Protein AF-A0A2A3AZK7-F1 (afdb_monomer)

Sequence (212 aa):
MLDPGGIVTAMCRVARAAARSIGMACRPSANAVDFRIRANLVHTLPPRNVIWRIRLSQYVLRLARAWRQSAASEEILIFDEAFVQAVSMLACFSGTADETCLAHALDFIPESDVVVRIDACEQLLIERLDRRQKSHTFAERLFETGLDKRLQSATVVARVCGLLTARGRSIIDVDANNQRALTLAIDEIEEEILARYKRSLHSAAYPPIPLD

Structure (mmCIF, N/CA/C/O backbone):
data_AF-A0A2A3AZK7-F1
#
_entry.id   AF-A0A2A3AZK7-F1
#
loop_
_atom_site.group_PDB
_atom_site.id
_atom_site.type_symbol
_atom_site.label_atom_id
_atom_site.label_alt_id
_atom_site.label_comp_id
_atom_site.label_asym_id
_atom_site.label_entity_id
_atom_site.label_seq_id
_atom_site.pdbx_PDB_ins_code
_atom_site.Cartn_x
_atom_site.Cartn_y
_atom_site.Cartn_z
_atom_site.occupancy
_atom_site.B_iso_or_equiv
_atom_site.auth_seq_id
_atom_site.auth_comp_id
_atom_site.auth_asym_id
_atom_site.auth_atom_id
_atom_site.pdbx_PDB_model_num
ATOM 1 N N . MET A 1 1 ? 38.580 16.837 -10.115 1.00 41.00 1 MET A N 1
ATOM 2 C CA . MET A 1 1 ? 37.149 17.008 -10.444 1.00 41.00 1 MET A CA 1
ATOM 3 C C . MET A 1 1 ? 36.549 15.611 -10.572 1.00 41.00 1 MET A C 1
ATOM 5 O O . MET A 1 1 ? 36.710 14.981 -11.604 1.00 41.00 1 MET A O 1
ATOM 9 N N . LEU A 1 2 ? 36.038 15.052 -9.472 1.00 47.62 2 LEU A N 1
ATOM 10 C CA . LEU A 1 2 ? 35.597 13.654 -9.367 1.00 47.62 2 LEU A CA 1
ATOM 11 C C . LEU A 1 2 ? 34.072 13.655 -9.209 1.00 47.62 2 LEU A C 1
ATOM 13 O O . LEU A 1 2 ? 33.583 14.245 -8.256 1.00 47.62 2 LEU A O 1
ATOM 17 N N . ASP A 1 3 ? 33.363 12.999 -10.128 1.00 54.47 3 ASP A N 1
ATOM 18 C CA . ASP A 1 3 ? 31.892 12.883 -10.232 1.00 54.47 3 ASP A CA 1
ATOM 19 C C . ASP A 1 3 ? 31.145 13.977 -11.039 1.00 54.47 3 ASP A C 1
ATOM 21 O O . ASP A 1 3 ? 30.227 14.615 -10.526 1.00 54.47 3 ASP A O 1
ATOM 25 N N . PRO A 1 4 ? 31.456 14.163 -12.341 1.00 51.62 4 PRO A N 1
ATOM 26 C CA . PRO A 1 4 ? 30.688 15.052 -13.223 1.00 51.62 4 PRO A CA 1
ATOM 27 C C . PRO A 1 4 ? 29.245 14.570 -13.494 1.00 51.62 4 PRO A C 1
ATOM 29 O O . PRO A 1 4 ? 28.471 15.292 -14.115 1.00 51.62 4 PRO A O 1
ATOM 32 N N . GLY A 1 5 ? 28.871 13.364 -13.037 1.00 55.41 5 GLY A N 1
ATOM 33 C CA . GLY A 1 5 ? 27.548 12.761 -13.241 1.00 55.41 5 GLY A CA 1
ATOM 34 C C . GLY A 1 5 ? 26.688 12.593 -11.980 1.00 55.41 5 GLY A C 1
ATOM 35 O O . GLY A 1 5 ? 25.547 12.152 -12.106 1.00 55.41 5 GLY A O 1
ATOM 36 N N . GLY A 1 6 ? 27.200 12.903 -10.781 1.00 57.66 6 GLY A N 1
ATOM 37 C CA . GLY A 1 6 ? 26.491 12.730 -9.501 1.00 57.66 6 GLY A CA 1
ATOM 38 C C . GLY A 1 6 ? 26.272 11.272 -9.063 1.00 57.66 6 GLY A C 1
ATOM 39 O O . GLY A 1 6 ? 25.493 11.008 -8.142 1.00 57.66 6 GLY A O 1
ATOM 40 N N . ILE A 1 7 ? 26.930 10.308 -9.712 1.00 54.28 7 ILE A N 1
ATOM 41 C CA . ILE A 1 7 ? 26.713 8.866 -9.530 1.00 54.28 7 ILE A CA 1
ATOM 42 C C . ILE A 1 7 ? 27.248 8.405 -8.174 1.00 54.28 7 ILE A C 1
ATOM 44 O O . ILE A 1 7 ? 26.565 7.668 -7.461 1.00 54.28 7 ILE A O 1
ATOM 48 N N . VAL A 1 8 ? 28.441 8.863 -7.786 1.00 55.34 8 VAL A N 1
ATOM 49 C CA . VAL A 1 8 ? 29.053 8.526 -6.488 1.00 55.34 8 VAL A CA 1
ATOM 50 C C . VAL A 1 8 ? 28.199 9.102 -5.366 1.00 55.34 8 VAL A C 1
ATOM 52 O O . VAL A 1 8 ? 27.921 8.439 -4.368 1.00 55.34 8 VAL A O 1
ATOM 55 N N . THR A 1 9 ? 27.696 10.315 -5.566 1.00 57.28 9 THR A N 1
ATOM 56 C CA . THR A 1 9 ? 26.844 11.008 -4.599 1.00 57.28 9 THR A CA 1
ATOM 57 C C . THR A 1 9 ? 25.485 10.309 -4.430 1.00 57.28 9 THR A C 1
ATOM 59 O O . THR A 1 9 ? 25.018 10.116 -3.304 1.00 57.28 9 THR A O 1
ATOM 62 N N . ALA A 1 10 ? 24.869 9.856 -5.526 1.00 54.22 10 ALA A N 1
ATOM 63 C CA . ALA A 1 10 ? 23.620 9.097 -5.505 1.00 54.22 10 ALA A CA 1
ATOM 64 C C . ALA A 1 10 ? 23.794 7.686 -4.913 1.00 54.22 10 ALA A C 1
ATOM 66 O O . ALA A 1 10 ? 22.988 7.273 -4.074 1.00 54.22 10 ALA A O 1
ATOM 67 N N . MET A 1 11 ? 24.877 6.975 -5.254 1.00 53.88 11 MET A N 1
ATOM 68 C CA . MET A 1 11 ? 25.217 5.692 -4.626 1.00 53.88 11 MET A CA 1
ATOM 69 C C . MET A 1 11 ? 25.479 5.852 -3.128 1.00 53.88 11 MET A C 1
ATOM 71 O O . MET A 1 11 ? 24.984 5.049 -2.345 1.00 53.88 11 MET A O 1
ATOM 75 N N . CYS A 1 12 ? 26.156 6.919 -2.698 1.00 54.19 12 CYS A N 1
ATOM 76 C CA . CYS A 1 12 ? 26.345 7.235 -1.283 1.00 54.19 12 CYS A CA 1
ATOM 77 C C . CYS A 1 12 ? 25.024 7.554 -0.567 1.00 54.19 12 CYS A C 1
ATOM 79 O O . CYS A 1 12 ? 24.863 7.173 0.589 1.00 54.19 12 CYS A O 1
ATOM 81 N N . ARG A 1 13 ? 24.048 8.203 -1.220 1.00 57.59 13 ARG A N 1
ATOM 82 C CA . ARG A 1 13 ? 22.700 8.407 -0.649 1.00 57.59 13 ARG A CA 1
ATOM 83 C C . ARG A 1 13 ? 21.957 7.083 -0.469 1.00 57.59 13 ARG A C 1
ATOM 85 O O 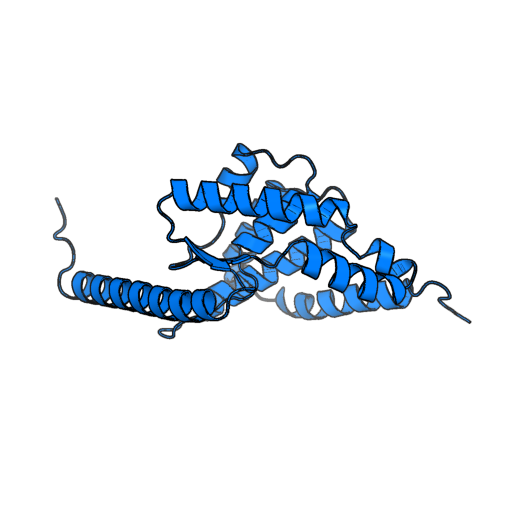. ARG A 1 13 ? 21.380 6.862 0.594 1.00 57.59 13 ARG A O 1
ATOM 92 N N . VAL A 1 14 ? 22.020 6.186 -1.455 1.00 55.34 14 VAL A N 1
ATOM 93 C CA . VAL A 1 14 ? 21.443 4.833 -1.357 1.00 55.34 14 VAL A CA 1
ATOM 94 C C . VAL A 1 14 ? 22.163 4.013 -0.285 1.00 55.34 14 VAL A C 1
ATOM 96 O O . VAL A 1 14 ? 21.507 3.422 0.566 1.00 55.34 14 VAL A O 1
ATOM 99 N N . ALA A 1 15 ? 23.495 4.042 -0.250 1.00 51.78 15 ALA A N 1
ATOM 100 C CA . ALA A 1 15 ? 24.308 3.350 0.744 1.00 51.78 15 ALA A CA 1
ATOM 101 C C . ALA A 1 15 ? 24.082 3.894 2.161 1.00 51.78 15 ALA A C 1
ATOM 103 O O . ALA A 1 15 ? 24.043 3.117 3.103 1.00 51.78 15 ALA A O 1
ATOM 104 N N . ARG A 1 16 ? 23.866 5.202 2.338 1.00 54.03 16 ARG A N 1
ATOM 105 C CA . ARG A 1 16 ? 23.584 5.821 3.645 1.00 54.03 16 ARG A CA 1
ATOM 106 C C . ARG A 1 16 ? 22.136 5.577 4.098 1.00 54.03 16 ARG A C 1
ATOM 108 O O . ARG A 1 16 ? 21.901 5.364 5.287 1.00 54.03 16 ARG A O 1
ATOM 115 N N . ALA A 1 17 ? 21.182 5.521 3.164 1.00 48.81 17 ALA A N 1
ATOM 116 C CA . ALA A 1 17 ? 19.819 5.048 3.426 1.00 48.81 17 ALA A CA 1
ATOM 117 C C . ALA A 1 17 ? 19.796 3.552 3.796 1.00 48.81 17 ALA A C 1
ATOM 119 O O . ALA A 1 17 ? 19.065 3.166 4.705 1.00 48.81 17 ALA A O 1
ATOM 120 N N . ALA A 1 18 ? 20.652 2.747 3.158 1.00 52.16 18 ALA A N 1
ATOM 121 C CA . ALA A 1 18 ? 20.862 1.334 3.457 1.00 52.16 18 ALA A CA 1
ATOM 122 C C . ALA A 1 18 ? 21.635 1.111 4.769 1.00 52.16 18 ALA A C 1
ATOM 124 O O . ALA A 1 18 ? 21.324 0.188 5.510 1.00 52.16 18 ALA A O 1
ATOM 125 N N . ALA A 1 19 ? 22.603 1.966 5.107 1.00 49.09 19 ALA A N 1
ATOM 126 C CA . ALA A 1 19 ? 23.426 1.847 6.311 1.00 49.09 19 ALA A CA 1
ATOM 127 C C . ALA A 1 19 ? 22.614 2.063 7.595 1.00 49.09 19 ALA A C 1
ATOM 129 O O . ALA A 1 19 ? 22.847 1.370 8.584 1.00 49.09 19 ALA A O 1
ATOM 130 N N . ARG A 1 20 ? 21.580 2.921 7.565 1.00 44.56 20 ARG A N 1
ATOM 131 C CA . ARG A 1 20 ? 20.587 2.995 8.655 1.00 44.56 20 ARG A CA 1
ATOM 132 C C . ARG A 1 20 ? 19.812 1.682 8.840 1.00 44.56 20 ARG A C 1
ATOM 134 O O . ARG A 1 20 ? 19.291 1.444 9.922 1.00 44.56 20 ARG A O 1
ATOM 141 N N . SER A 1 21 ? 19.781 0.813 7.828 1.00 43.47 21 SER A N 1
ATOM 142 C CA . SER A 1 21 ? 19.195 -0.531 7.891 1.00 43.47 21 SER A CA 1
ATOM 143 C C . SER A 1 21 ? 20.192 -1.627 8.303 1.00 43.47 21 SER A C 1
ATOM 145 O O . SER A 1 21 ? 19.756 -2.718 8.655 1.00 43.47 21 SER A O 1
ATOM 147 N N . ILE A 1 22 ? 21.508 -1.369 8.320 1.00 50.34 22 ILE A N 1
ATOM 148 C CA . ILE A 1 22 ? 22.532 -2.381 8.667 1.00 50.34 22 ILE A CA 1
ATOM 149 C C . ILE A 1 22 ? 22.672 -2.556 10.187 1.00 50.34 22 ILE A C 1
ATOM 151 O O . ILE A 1 22 ? 22.834 -3.680 10.653 1.00 50.34 22 ILE A O 1
ATOM 155 N N . GLY A 1 23 ? 22.448 -1.503 10.985 1.00 48.53 23 GLY A N 1
ATOM 156 C CA . GLY A 1 23 ? 22.317 -1.636 12.447 1.00 48.53 23 GLY A CA 1
ATOM 157 C C . GLY A 1 23 ? 21.118 -2.492 12.899 1.00 48.53 23 GLY A C 1
ATOM 158 O O . GLY A 1 23 ? 20.953 -2.755 14.086 1.00 48.53 23 GLY A O 1
ATOM 159 N N . MET A 1 24 ? 20.263 -2.930 11.965 1.00 47.41 24 MET A N 1
ATOM 160 C CA . MET A 1 24 ? 19.005 -3.636 12.228 1.00 47.41 24 MET A CA 1
ATOM 161 C C . MET A 1 24 ? 19.096 -5.165 12.068 1.00 47.41 24 MET A C 1
ATOM 163 O O . MET A 1 24 ? 18.121 -5.860 12.355 1.00 47.41 24 MET A O 1
ATOM 167 N N . ALA A 1 25 ? 20.250 -5.705 11.659 1.00 46.50 25 ALA A N 1
ATOM 168 C CA . ALA A 1 25 ? 20.478 -7.149 11.520 1.00 46.50 25 ALA A CA 1
ATOM 169 C C . ALA A 1 25 ? 20.753 -7.874 12.857 1.00 46.50 25 ALA A C 1
ATOM 171 O O . ALA A 1 25 ? 20.788 -9.101 12.896 1.00 46.50 25 ALA A O 1
ATOM 172 N N . CYS A 1 26 ? 20.899 -7.146 13.970 1.00 45.19 26 CYS A N 1
ATOM 173 C CA . CYS A 1 26 ? 21.336 -7.713 15.251 1.00 45.19 26 CYS A CA 1
ATOM 174 C C . CYS A 1 26 ? 20.260 -8.492 16.041 1.00 45.19 26 CYS A C 1
ATOM 176 O O . CYS A 1 26 ? 20.545 -8.933 17.151 1.00 45.19 26 CYS A O 1
ATOM 178 N N . ARG A 1 27 ? 19.035 -8.680 15.513 1.00 52.53 27 ARG A N 1
ATOM 179 C CA . ARG A 1 27 ? 17.997 -9.561 16.107 1.00 52.53 27 ARG A CA 1
ATOM 180 C C . ARG A 1 27 ? 17.158 -10.279 15.030 1.00 52.53 27 ARG A C 1
ATOM 182 O O . ARG A 1 27 ? 16.050 -9.834 14.727 1.00 52.53 27 ARG A O 1
ATOM 189 N N . PRO A 1 28 ? 17.658 -11.381 14.442 1.00 51.28 28 PRO A N 1
ATOM 190 C CA . PRO A 1 28 ? 16.996 -12.078 13.333 1.00 51.28 28 PRO A CA 1
ATOM 191 C C . PRO A 1 28 ? 15.612 -12.646 13.685 1.00 51.28 28 PRO A C 1
ATOM 193 O O . PRO A 1 28 ? 14.695 -12.564 12.873 1.00 51.28 28 PRO A O 1
ATOM 196 N N . SER A 1 29 ? 15.434 -13.171 14.903 1.00 57.41 29 SER A N 1
ATOM 197 C CA . SER A 1 29 ? 14.177 -13.798 15.341 1.00 57.41 29 SER A CA 1
ATOM 198 C C . SER A 1 29 ? 13.051 -12.791 15.590 1.00 57.41 29 SER A C 1
ATOM 200 O O . SER A 1 29 ? 11.914 -13.044 15.206 1.00 57.41 29 SER A O 1
ATOM 202 N N . ALA A 1 30 ? 13.361 -11.616 16.148 1.00 61.22 30 ALA A N 1
ATOM 203 C CA . ALA A 1 30 ? 12.373 -10.561 16.398 1.00 61.22 30 ALA A CA 1
ATOM 204 C C . ALA A 1 30 ? 11.827 -9.926 15.102 1.00 61.22 30 ALA A C 1
ATOM 206 O O . ALA A 1 30 ? 10.714 -9.409 15.085 1.00 61.22 30 ALA A O 1
ATOM 207 N N . ASN A 1 31 ? 12.595 -9.983 14.008 1.00 70.06 31 ASN A N 1
ATOM 208 C CA . ASN A 1 31 ? 12.258 -9.330 12.740 1.00 70.06 31 ASN A CA 1
ATOM 209 C C . ASN A 1 31 ? 11.810 -10.314 11.643 1.00 70.06 31 ASN A C 1
ATOM 211 O O . ASN A 1 31 ? 11.582 -9.898 10.506 1.00 70.06 31 ASN A O 1
ATOM 215 N N . ALA A 1 32 ? 11.681 -11.610 11.953 1.00 78.94 32 ALA A N 1
ATOM 216 C CA . ALA A 1 32 ? 11.405 -12.660 10.970 1.00 78.94 32 ALA A CA 1
ATOM 217 C C . ALA A 1 32 ? 10.133 -12.397 10.143 1.00 78.94 32 ALA A C 1
ATOM 219 O O . ALA A 1 32 ? 10.114 -12.649 8.938 1.00 78.94 32 ALA A O 1
ATOM 220 N N . VAL A 1 33 ? 9.096 -11.820 10.762 1.00 82.31 33 VAL A N 1
ATOM 221 C CA . VAL A 1 33 ? 7.843 -11.467 10.079 1.00 82.31 33 VAL A CA 1
ATOM 222 C C . VAL A 1 33 ? 8.058 -10.371 9.026 1.00 82.31 33 VAL A C 1
ATOM 224 O O . VAL A 1 33 ? 7.559 -10.514 7.914 1.00 82.31 33 VAL A O 1
ATOM 227 N N . ASP A 1 34 ? 8.862 -9.335 9.303 1.00 86.19 34 ASP A N 1
ATOM 228 C CA . ASP A 1 34 ? 9.141 -8.269 8.315 1.00 86.19 34 ASP A CA 1
ATOM 229 C C . ASP A 1 34 ? 9.920 -8.823 7.134 1.00 86.19 34 ASP A C 1
ATOM 231 O O . ASP A 1 34 ? 9.646 -8.506 5.977 1.00 86.19 34 ASP A O 1
ATOM 235 N N . PHE A 1 35 ? 10.909 -9.668 7.431 1.00 85.12 35 PHE A N 1
ATOM 236 C CA . PHE A 1 35 ? 11.717 -10.307 6.407 1.00 85.12 35 PHE A CA 1
ATOM 237 C C . PHE A 1 35 ? 10.880 -11.228 5.522 1.00 85.12 35 PHE A C 1
ATOM 239 O O . PHE A 1 35 ? 11.130 -11.258 4.315 1.00 85.12 35 PHE A O 1
ATOM 246 N N . ARG A 1 36 ? 9.885 -11.920 6.093 1.00 87.44 36 ARG A N 1
ATOM 247 C CA . ARG A 1 36 ? 8.930 -12.759 5.362 1.00 87.44 36 ARG A CA 1
ATOM 248 C C . ARG A 1 36 ? 8.003 -11.929 4.479 1.00 87.44 36 ARG A C 1
ATOM 250 O O . ARG A 1 36 ? 7.926 -12.223 3.295 1.00 87.44 36 ARG A O 1
ATOM 257 N N . ILE A 1 37 ? 7.382 -10.869 5.005 1.00 87.25 37 ILE A N 1
ATOM 258 C CA . ILE A 1 37 ? 6.540 -9.956 4.207 1.00 87.25 37 ILE A CA 1
ATOM 259 C C . ILE A 1 37 ? 7.349 -9.402 3.032 1.00 87.25 37 ILE A C 1
ATOM 261 O O . ILE A 1 37 ? 6.943 -9.507 1.878 1.00 87.25 37 ILE A O 1
ATOM 265 N N . ARG A 1 38 ? 8.557 -8.896 3.306 1.00 90.75 38 ARG A N 1
ATOM 266 C CA . ARG A 1 38 ? 9.479 -8.424 2.269 1.00 90.75 38 ARG A CA 1
ATOM 267 C C . ARG A 1 38 ? 9.794 -9.508 1.240 1.00 90.75 38 ARG A C 1
ATOM 269 O O . ARG A 1 38 ? 9.731 -9.232 0.047 1.00 90.75 38 ARG A O 1
ATOM 276 N N . ALA A 1 39 ? 10.191 -10.699 1.686 1.00 88.56 39 ALA A N 1
ATOM 277 C CA . ALA A 1 39 ? 10.565 -11.789 0.791 1.00 88.56 39 ALA A CA 1
ATOM 278 C C . ALA A 1 39 ? 9.389 -12.196 -0.104 1.00 88.56 39 ALA A C 1
ATOM 280 O O . ALA A 1 39 ? 9.557 -12.242 -1.318 1.00 88.56 39 ALA A O 1
ATOM 281 N N . ASN A 1 40 ? 8.205 -12.393 0.474 1.00 92.62 40 ASN A N 1
ATOM 282 C CA . ASN A 1 40 ? 7.007 -12.797 -0.252 1.00 92.62 40 ASN A CA 1
ATOM 283 C C . ASN A 1 40 ? 6.581 -11.737 -1.277 1.00 92.62 40 ASN A C 1
ATOM 285 O O . ASN A 1 40 ? 6.326 -12.074 -2.433 1.00 92.62 40 ASN A O 1
ATOM 289 N N . LEU A 1 41 ? 6.583 -10.454 -0.900 1.00 89.81 41 LEU A N 1
ATOM 290 C CA . LEU A 1 41 ? 6.221 -9.361 -1.807 1.00 89.81 41 LEU A CA 1
ATOM 291 C C . LEU A 1 41 ? 7.221 -9.193 -2.956 1.00 89.81 41 LEU A C 1
ATOM 293 O O . LEU A 1 41 ? 6.821 -9.095 -4.112 1.00 89.81 41 LEU A O 1
ATOM 297 N N . VAL A 1 42 ? 8.525 -9.195 -2.665 1.00 88.38 42 VAL A N 1
ATOM 298 C CA . VAL A 1 42 ? 9.568 -9.022 -3.693 1.00 88.38 42 VAL A CA 1
ATOM 299 C C . VAL A 1 42 ? 9.702 -10.265 -4.575 1.00 88.38 42 VAL A C 1
ATOM 301 O O . VAL A 1 42 ? 10.117 -10.146 -5.723 1.00 88.38 42 VAL A O 1
ATOM 304 N N . HIS A 1 43 ? 9.353 -11.449 -4.074 1.00 89.56 43 HIS A N 1
ATOM 305 C CA . HIS A 1 43 ? 9.293 -12.661 -4.885 1.00 89.56 43 HIS A CA 1
ATOM 306 C C . HIS A 1 43 ? 8.063 -12.674 -5.800 1.00 89.56 43 HIS A C 1
ATOM 308 O O . HIS A 1 43 ? 8.180 -13.045 -6.963 1.00 89.56 43 HIS A O 1
ATOM 314 N N . THR A 1 44 ? 6.901 -12.252 -5.292 1.00 90.88 44 THR A N 1
ATOM 315 C CA . THR A 1 44 ? 5.637 -12.234 -6.052 1.00 90.88 44 THR A CA 1
ATOM 316 C C . THR A 1 44 ? 5.622 -11.134 -7.111 1.00 90.88 44 THR A C 1
ATOM 318 O O . THR A 1 44 ? 5.135 -11.341 -8.215 1.00 90.88 44 THR A O 1
ATOM 321 N N . LEU A 1 45 ? 6.200 -9.971 -6.804 1.00 89.06 45 LEU A N 1
ATOM 322 C CA . LEU A 1 45 ? 6.269 -8.821 -7.707 1.00 89.06 45 LEU A CA 1
ATOM 323 C C . LEU A 1 45 ? 7.733 -8.396 -7.907 1.00 89.06 45 LEU A C 1
ATOM 325 O O . LEU A 1 45 ? 8.143 -7.334 -7.428 1.00 8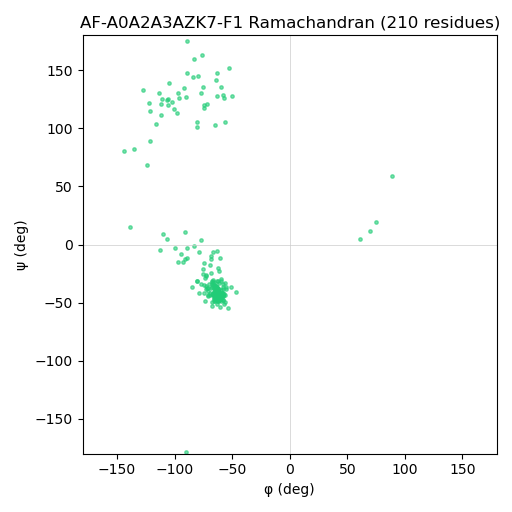9.06 45 LEU A O 1
ATOM 329 N N . PRO A 1 46 ? 8.557 -9.217 -8.585 1.00 87.25 46 PRO A N 1
ATOM 330 C CA . PRO A 1 46 ? 10.000 -9.027 -8.626 1.00 87.25 46 PRO A CA 1
ATOM 331 C C . PRO A 1 46 ? 10.384 -7.859 -9.530 1.00 87.25 46 PRO A C 1
ATOM 333 O O . PRO A 1 46 ? 10.204 -7.950 -10.744 1.00 87.25 46 PRO A O 1
ATOM 336 N N . PRO A 1 47 ? 11.006 -6.785 -9.004 1.00 84.88 47 PRO A N 1
ATOM 337 C CA . PRO A 1 47 ? 11.462 -5.693 -9.849 1.00 84.88 47 PRO A CA 1
ATOM 338 C C . PRO A 1 47 ? 12.468 -6.192 -10.889 1.00 84.88 47 PRO A C 1
ATOM 340 O O . PRO A 1 47 ? 13.399 -6.940 -10.554 1.00 84.88 47 PRO A O 1
ATOM 343 N N . ARG A 1 48 ? 12.304 -5.745 -12.142 1.00 82.56 48 ARG A N 1
ATOM 344 C CA . ARG A 1 48 ? 13.180 -6.131 -13.265 1.00 82.56 48 ARG A CA 1
ATOM 345 C C . ARG A 1 48 ? 14.617 -5.650 -13.083 1.00 82.56 48 ARG A C 1
ATOM 347 O O . ARG A 1 48 ? 15.560 -6.321 -13.478 1.00 82.56 48 ARG A O 1
ATOM 354 N N . ASN A 1 49 ? 14.785 -4.471 -12.491 1.00 81.00 49 ASN A N 1
ATOM 355 C CA . ASN A 1 49 ? 16.088 -3.851 -12.287 1.00 81.00 49 ASN A CA 1
ATOM 356 C C . ASN A 1 49 ? 16.599 -4.127 -10.863 1.00 81.00 49 ASN A C 1
ATOM 358 O O . ASN A 1 49 ? 15.892 -3.874 -9.888 1.00 81.00 49 ASN A O 1
ATOM 362 N N . VAL A 1 50 ? 17.845 -4.597 -10.748 1.00 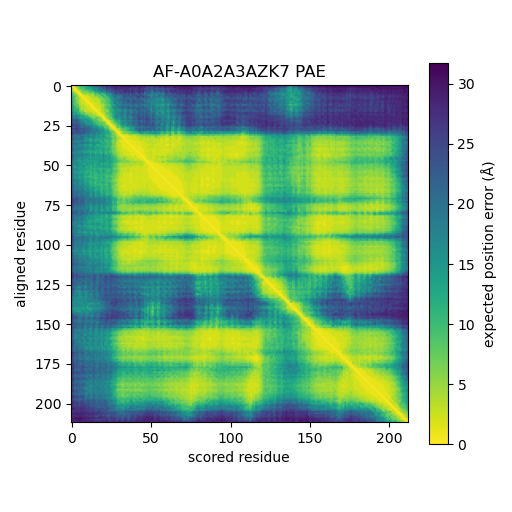78.81 50 VAL A N 1
ATOM 363 C CA . VAL A 1 50 ? 18.483 -4.976 -9.474 1.00 78.81 50 VAL A CA 1
ATOM 364 C C . VAL A 1 50 ? 18.560 -3.809 -8.481 1.00 78.81 50 VAL A C 1
ATOM 366 O O . VAL A 1 50 ? 18.295 -3.999 -7.296 1.00 78.81 50 VAL A O 1
ATOM 369 N N . ILE A 1 51 ? 18.842 -2.589 -8.946 1.00 77.00 51 ILE A N 1
ATOM 370 C CA . ILE A 1 51 ? 18.886 -1.384 -8.099 1.00 77.00 51 ILE A CA 1
ATOM 371 C C . ILE A 1 51 ? 17.505 -1.130 -7.486 1.00 77.00 51 ILE A C 1
ATOM 373 O O . ILE A 1 51 ? 17.376 -0.923 -6.277 1.00 77.00 51 ILE A O 1
ATOM 377 N N . TRP A 1 52 ? 16.455 -1.206 -8.307 1.00 78.12 52 TRP A N 1
ATOM 378 C CA . TRP A 1 52 ? 15.073 -1.047 -7.852 1.00 78.12 52 TRP A CA 1
ATOM 379 C C . TRP A 1 52 ? 14.619 -2.193 -6.951 1.00 78.12 52 TRP A C 1
ATOM 381 O O . TRP A 1 52 ? 13.902 -1.950 -5.984 1.00 78.12 52 TRP A O 1
ATOM 391 N N . ARG A 1 53 ? 15.100 -3.416 -7.193 1.00 83.38 53 ARG A N 1
ATOM 392 C CA . ARG A 1 53 ? 14.876 -4.559 -6.304 1.00 83.38 53 ARG A CA 1
ATOM 393 C C . ARG A 1 53 ? 15.431 -4.291 -4.912 1.00 83.38 53 ARG A C 1
ATOM 395 O O . ARG A 1 53 ? 14.700 -4.468 -3.943 1.00 83.38 53 ARG A O 1
ATOM 402 N N . ILE A 1 54 ? 16.673 -3.823 -4.799 1.00 79.75 54 ILE A N 1
ATOM 403 C CA . ILE A 1 54 ? 17.288 -3.492 -3.503 1.00 79.75 54 ILE A CA 1
ATOM 404 C C . ILE A 1 54 ? 16.511 -2.363 -2.818 1.00 79.75 54 ILE A C 1
ATOM 406 O O . ILE A 1 54 ? 16.130 -2.492 -1.653 1.00 79.75 54 ILE A O 1
ATOM 410 N N . ARG A 1 55 ? 16.223 -1.279 -3.547 1.00 80.38 55 ARG A N 1
ATOM 411 C CA . ARG A 1 55 ? 15.539 -0.098 -3.004 1.00 80.38 55 ARG A CA 1
ATOM 412 C C . ARG A 1 55 ? 14.132 -0.419 -2.497 1.00 80.38 55 ARG A C 1
ATOM 414 O O . ARG A 1 55 ? 13.799 -0.053 -1.372 1.00 80.38 55 ARG A O 1
ATOM 421 N N . LEU A 1 56 ? 13.324 -1.123 -3.291 1.00 84.00 56 LEU A N 1
ATOM 422 C CA . LEU A 1 56 ? 11.968 -1.510 -2.895 1.00 84.00 56 LEU A CA 1
ATOM 423 C C . LEU A 1 56 ? 11.986 -2.572 -1.790 1.00 84.00 56 LEU A C 1
ATOM 425 O O . LEU A 1 56 ? 11.180 -2.492 -0.870 1.00 84.00 56 LEU A O 1
ATOM 429 N N . SER A 1 57 ? 12.964 -3.485 -1.784 1.00 84.50 57 SER A N 1
ATOM 430 C CA . SER A 1 57 ? 13.147 -4.431 -0.671 1.00 84.50 57 SER A CA 1
ATOM 431 C C . SER A 1 57 ? 13.411 -3.717 0.658 1.00 84.50 57 SER A C 1
ATOM 433 O O . SER A 1 57 ? 12.847 -4.087 1.685 1.00 84.50 57 SER A O 1
ATOM 435 N N . GLN A 1 58 ? 14.264 -2.689 0.659 1.00 84.12 58 GLN A N 1
ATOM 436 C CA . GLN A 1 58 ? 14.543 -1.891 1.858 1.00 84.12 58 GLN A CA 1
ATOM 437 C C . GLN A 1 58 ? 13.340 -1.051 2.283 1.00 84.12 58 GLN A C 1
ATOM 439 O O . GLN A 1 58 ? 13.092 -0.888 3.476 1.00 84.12 58 GLN A O 1
ATOM 444 N N . TYR A 1 59 ? 12.594 -0.511 1.321 1.00 84.56 59 TYR A N 1
ATOM 445 C CA . TYR A 1 59 ? 11.358 0.212 1.591 1.00 84.56 59 TYR A CA 1
ATOM 446 C C . TYR A 1 59 ? 10.322 -0.688 2.278 1.00 84.56 59 TYR A C 1
ATOM 448 O O . TYR A 1 59 ? 9.909 -0.374 3.390 1.00 84.56 59 TYR A O 1
ATOM 456 N N . VAL A 1 60 ? 10.010 -1.851 1.694 1.00 87.38 60 VAL A N 1
ATOM 457 C CA . VAL A 1 60 ? 9.050 -2.816 2.258 1.00 87.38 60 VAL A CA 1
ATOM 458 C C . VAL A 1 60 ? 9.474 -3.285 3.648 1.00 87.38 60 VAL A C 1
ATOM 460 O O . VAL A 1 60 ? 8.644 -3.361 4.547 1.00 87.38 60 VAL A O 1
ATOM 463 N N . LEU A 1 61 ? 10.766 -3.556 3.858 1.00 88.44 61 LEU A N 1
ATOM 464 C CA . LEU A 1 61 ? 11.270 -3.971 5.169 1.00 88.44 61 LEU A CA 1
ATOM 465 C C . LEU A 1 61 ? 11.066 -2.885 6.238 1.00 88.44 61 LEU A C 1
ATOM 467 O O . LEU A 1 61 ? 10.673 -3.193 7.362 1.00 88.44 61 LEU A O 1
ATOM 471 N N . ARG A 1 62 ? 11.337 -1.617 5.899 1.00 86.38 62 ARG A N 1
ATOM 472 C CA . ARG A 1 62 ? 11.131 -0.486 6.817 1.00 86.38 62 ARG A CA 1
ATOM 473 C C . ARG A 1 62 ? 9.652 -0.270 7.114 1.00 86.38 62 ARG A C 1
ATOM 475 O O . ARG A 1 62 ? 9.317 -0.062 8.274 1.00 86.38 62 ARG A O 1
ATOM 482 N N . LEU A 1 63 ? 8.802 -0.365 6.094 1.00 87.88 63 LEU A N 1
ATOM 483 C CA . LEU A 1 63 ? 7.358 -0.233 6.238 1.00 87.88 63 LEU A CA 1
ATOM 484 C C . LEU A 1 63 ? 6.777 -1.338 7.126 1.00 87.88 63 LEU A C 1
ATOM 486 O O . LEU A 1 63 ? 6.070 -1.032 8.077 1.00 87.88 63 LEU A O 1
ATOM 490 N N . ALA A 1 64 ? 7.140 -2.602 6.888 1.00 88.62 64 ALA A N 1
ATOM 491 C CA . ALA A 1 64 ? 6.691 -3.727 7.711 1.00 88.62 64 ALA A CA 1
ATOM 492 C C . ALA A 1 64 ? 7.074 -3.567 9.179 1.00 88.62 64 ALA A C 1
ATOM 494 O O . ALA A 1 64 ? 6.254 -3.779 10.074 1.00 88.62 64 ALA A O 1
ATOM 495 N N . ARG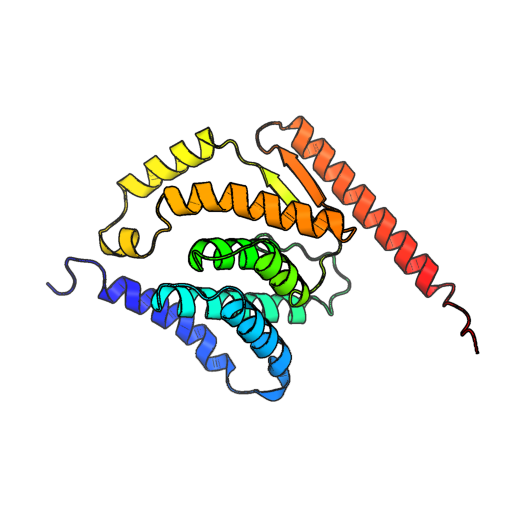 A 1 65 ? 8.297 -3.094 9.423 1.00 86.12 65 ARG A N 1
ATOM 496 C CA . ARG A 1 65 ? 8.756 -2.832 10.778 1.00 86.12 65 ARG A CA 1
ATOM 497 C C . ARG A 1 65 ? 7.981 -1.694 11.435 1.00 86.12 65 ARG A C 1
ATOM 499 O O . ARG A 1 65 ? 7.560 -1.866 12.574 1.00 86.12 65 ARG A O 1
ATOM 506 N N . ALA A 1 66 ? 7.828 -0.562 10.746 1.00 85.88 66 ALA A N 1
ATOM 507 C CA . ALA A 1 66 ? 7.080 0.585 11.257 1.00 85.88 66 ALA A CA 1
ATOM 508 C C . ALA A 1 66 ? 5.642 0.175 11.585 1.00 85.88 66 ALA A C 1
ATOM 510 O O . ALA A 1 66 ? 5.190 0.380 12.704 1.00 85.88 66 ALA A O 1
ATOM 511 N N . TRP A 1 67 ? 4.994 -0.536 10.660 1.00 88.94 67 TRP A N 1
ATOM 512 C CA . TRP A 1 67 ? 3.667 -1.098 10.863 1.00 88.94 67 TRP A CA 1
ATOM 513 C C . TRP A 1 67 ? 3.591 -1.946 12.129 1.00 88.94 67 TRP A C 1
ATOM 515 O O . TRP A 1 67 ? 2.766 -1.683 12.993 1.00 88.94 67 TRP A O 1
ATOM 525 N N . ARG A 1 68 ? 4.470 -2.945 12.284 1.00 87.56 68 ARG A N 1
ATOM 526 C CA . ARG A 1 68 ? 4.424 -3.832 13.454 1.00 87.56 68 ARG A CA 1
ATOM 527 C C . ARG A 1 68 ? 4.700 -3.095 14.762 1.00 87.56 68 ARG A C 1
ATOM 529 O O . ARG A 1 68 ? 4.099 -3.418 15.777 1.00 87.56 68 ARG A O 1
ATOM 536 N N . GLN A 1 69 ? 5.643 -2.156 14.755 1.00 85.19 69 GLN A N 1
ATOM 537 C CA . GLN A 1 69 ? 5.967 -1.373 15.947 1.00 85.19 69 GLN A CA 1
ATOM 538 C C . GLN A 1 69 ? 4.787 -0.508 16.382 1.00 85.19 69 GLN A C 1
ATOM 540 O O . GLN A 1 69 ? 4.560 -0.364 17.578 1.00 85.19 69 GLN A O 1
ATOM 545 N N . SER A 1 70 ? 4.034 0.020 15.421 1.00 84.56 70 SER A N 1
ATOM 546 C CA . SER A 1 70 ? 2.859 0.834 15.692 1.00 84.56 70 SER A CA 1
ATOM 547 C C . SER A 1 70 ? 1.622 -0.005 16.012 1.00 84.56 70 SER A C 1
ATOM 549 O O . SER A 1 70 ? 0.842 0.409 16.850 1.00 84.56 70 SER A O 1
ATOM 551 N N . ALA A 1 71 ? 1.470 -1.206 15.445 1.00 80.62 71 ALA A N 1
ATOM 552 C CA . ALA A 1 71 ? 0.280 -2.054 15.602 1.00 80.62 71 ALA A CA 1
ATOM 553 C C . ALA A 1 71 ? -0.041 -2.490 17.049 1.00 80.62 71 ALA A C 1
ATOM 555 O O . ALA A 1 71 ? -1.110 -3.037 17.287 1.00 80.62 71 ALA A O 1
ATOM 556 N N . ALA A 1 72 ? 0.872 -2.284 18.003 1.00 76.81 72 ALA A N 1
ATOM 557 C CA . ALA A 1 72 ? 0.626 -2.510 19.429 1.00 76.81 72 ALA A CA 1
ATOM 558 C C . ALA A 1 72 ? 0.068 -1.271 20.163 1.00 76.81 72 ALA A C 1
ATOM 560 O O . ALA A 1 72 ? -0.178 -1.344 21.363 1.00 76.81 72 ALA A O 1
ATOM 561 N N . SER A 1 73 ? -0.072 -0.136 19.475 1.00 80.12 73 SER A N 1
ATOM 562 C CA . SER A 1 73 ? -0.631 1.099 20.027 1.00 80.12 73 SER A CA 1
ATOM 563 C C . SER A 1 73 ? -2.159 1.046 20.057 1.00 80.12 73 SER A C 1
ATOM 565 O O . SER A 1 73 ? -2.776 0.518 19.136 1.00 80.12 73 SER A O 1
ATOM 567 N N . GLU A 1 74 ? -2.761 1.643 21.086 1.00 80.00 74 GLU A N 1
ATOM 568 C CA . GLU A 1 74 ? -4.213 1.877 21.170 1.00 80.00 74 GLU A CA 1
ATOM 569 C C . GLU A 1 74 ? -4.648 3.156 20.422 1.00 80.00 74 GLU A C 1
ATOM 571 O O . GLU A 1 74 ? -5.830 3.493 20.378 1.00 80.00 74 GLU A O 1
ATOM 576 N N . GLU A 1 75 ? -3.696 3.888 19.839 1.00 85.81 75 GLU A N 1
ATOM 577 C CA . GLU A 1 75 ? -3.939 5.134 19.111 1.00 85.81 75 GLU A CA 1
ATOM 578 C C . GLU A 1 75 ? -4.381 4.896 17.656 1.00 85.81 75 GLU A C 1
ATOM 580 O O . GLU A 1 75 ? -4.102 3.860 17.051 1.00 85.81 75 GLU A O 1
ATOM 585 N N . ILE A 1 76 ? -5.017 5.907 17.054 1.00 83.81 76 ILE A N 1
ATOM 586 C CA . ILE A 1 76 ? -5.303 5.922 15.614 1.00 83.81 76 ILE A CA 1
ATOM 587 C C . ILE A 1 76 ? -3.991 6.140 14.855 1.00 83.81 76 ILE A C 1
ATOM 589 O O . ILE A 1 76 ? -3.322 7.162 15.015 1.00 83.81 76 ILE A O 1
ATOM 593 N N . LEU A 1 77 ? -3.642 5.190 13.988 1.00 87.50 77 LEU A N 1
ATOM 594 C CA . LEU A 1 77 ? -2.411 5.219 13.204 1.00 87.50 77 LEU A CA 1
ATOM 595 C C . LEU A 1 77 ? -2.713 5.547 11.748 1.00 87.50 77 LEU A C 1
ATOM 597 O O . LEU A 1 77 ? -3.463 4.835 11.081 1.00 87.50 77 LEU A O 1
ATOM 601 N N . ILE A 1 78 ? -2.074 6.596 11.237 1.00 86.62 78 ILE A N 1
ATOM 602 C CA . ILE A 1 78 ? -2.207 7.024 9.845 1.00 86.62 78 ILE A CA 1
ATOM 603 C C . ILE A 1 78 ? -0.885 6.762 9.124 1.00 86.62 78 ILE A C 1
ATOM 605 O O . ILE A 1 78 ? 0.170 7.238 9.545 1.00 86.62 78 ILE A O 1
ATOM 609 N N . PHE A 1 79 ? -0.949 6.019 8.020 1.00 85.06 79 PHE A N 1
ATOM 610 C CA . PHE A 1 79 ? 0.189 5.750 7.141 1.00 85.06 79 PHE A CA 1
ATOM 611 C C . PHE A 1 79 ? -0.033 6.462 5.803 1.00 85.06 79 PHE A C 1
ATOM 613 O O . PHE A 1 79 ? -0.922 6.065 5.052 1.00 85.06 79 PHE A O 1
ATOM 620 N N . ASP A 1 80 ? 0.766 7.492 5.500 1.00 75.31 80 ASP A N 1
ATOM 621 C CA . ASP A 1 80 ? 0.662 8.241 4.234 1.00 75.31 80 ASP A CA 1
ATOM 622 C C . ASP A 1 80 ? 1.073 7.392 3.020 1.00 75.31 80 ASP A C 1
ATOM 624 O O . ASP A 1 80 ? 0.449 7.450 1.966 1.00 75.31 80 ASP A O 1
ATOM 628 N N . GLU A 1 81 ? 2.079 6.538 3.199 1.00 70.19 81 GLU A N 1
ATOM 629 C CA . GLU A 1 81 ? 2.545 5.557 2.235 1.00 70.19 81 GLU A CA 1
ATOM 630 C C . GLU A 1 81 ? 2.449 4.151 2.844 1.00 70.19 81 GLU A C 1
ATOM 632 O O . GLU A 1 81 ? 3.375 3.631 3.475 1.00 70.19 81 GLU A O 1
ATOM 637 N N . ALA A 1 82 ? 1.287 3.526 2.666 1.00 84.94 82 ALA A N 1
ATOM 638 C CA . ALA A 1 82 ? 0.988 2.210 3.218 1.00 84.94 82 ALA A CA 1
ATOM 639 C C . ALA A 1 82 ? 1.358 1.055 2.267 1.00 84.94 82 ALA A C 1
ATOM 641 O O . ALA A 1 82 ? 1.843 1.224 1.143 1.00 84.94 82 ALA A O 1
ATOM 642 N N . PHE A 1 83 ? 1.080 -0.174 2.706 1.00 90.25 83 PHE A N 1
ATOM 643 C CA . PHE A 1 83 ? 1.369 -1.387 1.940 1.00 90.25 83 PHE A CA 1
ATOM 644 C C . PHE A 1 83 ? 0.674 -1.445 0.576 1.00 90.25 83 PHE A C 1
ATOM 646 O O . PHE A 1 83 ? 1.238 -1.995 -0.368 1.00 90.25 83 PHE A O 1
ATOM 653 N N . VAL A 1 84 ? -0.497 -0.821 0.443 1.00 88.50 84 VAL A N 1
ATOM 654 C CA . VAL A 1 84 ? -1.214 -0.668 -0.833 1.00 88.50 84 VAL A CA 1
ATOM 655 C C . VAL A 1 84 ? -0.344 0.056 -1.870 1.00 88.50 84 VAL A C 1
ATOM 657 O O . VAL A 1 84 ? -0.215 -0.390 -3.015 1.00 88.50 84 VAL A O 1
ATOM 660 N N . GLN A 1 85 ? 0.345 1.123 -1.457 1.00 85.94 85 GLN A N 1
ATOM 661 C CA . GLN A 1 85 ? 1.282 1.851 -2.310 1.00 85.94 85 GLN A CA 1
ATOM 662 C C . GLN A 1 85 ? 2.549 1.028 -2.574 1.00 85.94 85 GLN A C 1
ATOM 664 O O . GLN A 1 85 ? 3.048 1.009 -3.699 1.00 85.94 85 GLN A O 1
ATOM 669 N N . ALA A 1 86 ? 3.044 0.283 -1.579 1.00 88.69 86 ALA A N 1
ATOM 670 C CA . ALA A 1 86 ? 4.189 -0.615 -1.743 1.00 88.69 86 ALA A CA 1
ATOM 671 C C . ALA A 1 86 ? 3.944 -1.704 -2.805 1.00 88.69 86 ALA A C 1
ATOM 673 O O . ALA A 1 86 ? 4.793 -1.918 -3.675 1.00 88.69 86 ALA A O 1
ATOM 674 N N . VAL A 1 87 ? 2.778 -2.357 -2.762 1.00 90.94 87 VAL A N 1
ATOM 675 C CA . VAL A 1 87 ? 2.337 -3.362 -3.744 1.00 90.94 87 VAL A CA 1
ATOM 676 C C . VAL A 1 87 ? 2.198 -2.727 -5.123 1.00 90.94 87 VAL A C 1
ATOM 678 O O . VAL A 1 87 ? 2.741 -3.251 -6.096 1.00 90.94 87 VAL A O 1
ATOM 681 N N . SER A 1 88 ? 1.570 -1.552 -5.202 1.00 87.88 88 SER A N 1
ATOM 682 C CA . SER A 1 88 ? 1.404 -0.820 -6.460 1.00 87.88 88 SER A CA 1
ATOM 683 C C . SER A 1 88 ? 2.750 -0.448 -7.092 1.00 87.88 88 SER A C 1
ATOM 685 O O . SER A 1 88 ? 2.964 -0.648 -8.290 1.00 87.88 88 SER A O 1
ATOM 687 N N . MET A 1 89 ? 3.709 0.018 -6.285 1.00 84.88 89 MET A N 1
ATOM 688 C CA . MET A 1 89 ? 5.070 0.297 -6.740 1.00 84.88 89 MET A CA 1
ATOM 689 C C . MET A 1 89 ? 5.763 -0.976 -7.231 1.00 84.88 89 MET A C 1
ATOM 691 O O . MET A 1 89 ? 6.274 -0.998 -8.348 1.00 84.88 89 MET A O 1
ATOM 695 N N . LEU A 1 90 ? 5.767 -2.056 -6.447 1.00 87.94 90 LEU A N 1
ATOM 696 C CA . LEU A 1 90 ? 6.382 -3.322 -6.860 1.00 87.94 90 LEU A CA 1
ATOM 697 C C . LEU A 1 90 ? 5.802 -3.834 -8.183 1.00 87.94 90 LEU A C 1
ATOM 699 O O . LEU A 1 90 ? 6.561 -4.209 -9.079 1.00 87.94 90 LEU A O 1
ATOM 703 N N . ALA A 1 91 ? 4.483 -3.763 -8.349 1.00 89.00 91 ALA A N 1
ATOM 704 C CA . ALA A 1 91 ? 3.807 -4.149 -9.576 1.00 89.00 91 ALA A CA 1
ATOM 705 C C . ALA A 1 91 ? 4.277 -3.327 -10.786 1.00 89.00 91 ALA A C 1
ATOM 707 O O . ALA A 1 91 ? 4.686 -3.917 -11.790 1.00 89.00 91 ALA A O 1
ATOM 708 N N . CYS A 1 92 ? 4.367 -1.998 -10.658 1.00 85.44 92 CYS A N 1
ATOM 709 C CA . CYS A 1 92 ? 4.897 -1.118 -11.710 1.00 85.44 92 CYS A CA 1
ATOM 710 C C . CYS A 1 92 ? 6.348 -1.449 -12.099 1.00 85.44 92 CYS A C 1
ATOM 712 O O . CYS A 1 92 ? 6.761 -1.261 -13.244 1.00 85.44 92 CYS A O 1
ATOM 714 N N . PHE A 1 93 ? 7.153 -1.943 -11.155 1.00 82.06 93 PHE A N 1
ATOM 715 C CA . PHE A 1 93 ? 8.556 -2.282 -11.398 1.00 82.06 93 PHE A CA 1
ATOM 716 C C . PHE A 1 93 ? 8.798 -3.742 -11.803 1.00 82.06 93 PHE A C 1
ATOM 718 O O . PHE A 1 93 ? 9.878 -4.047 -12.324 1.00 82.06 93 PHE A O 1
ATOM 725 N N . SER A 1 94 ? 7.819 -4.627 -11.607 1.00 83.31 94 SER A N 1
ATOM 726 C CA . SER A 1 94 ? 7.885 -6.038 -12.008 1.00 83.31 94 SER A CA 1
ATOM 727 C C . SER A 1 94 ? 7.741 -6.241 -13.520 1.00 83.31 94 SER A C 1
ATOM 729 O O . SER A 1 94 ? 8.277 -7.188 -14.100 1.00 83.31 94 SER A O 1
ATOM 731 N N . GLY A 1 95 ? 7.019 -5.326 -14.176 1.00 70.56 95 GLY A N 1
ATOM 732 C CA . GLY A 1 95 ? 6.689 -5.355 -15.599 1.00 70.56 95 GLY A CA 1
ATOM 733 C C . GLY A 1 95 ? 5.869 -6.567 -16.065 1.00 70.56 95 GLY A C 1
ATOM 734 O O . GLY A 1 95 ? 5.661 -6.705 -17.265 1.00 70.56 95 GLY A O 1
ATOM 735 N N . THR A 1 96 ? 5.433 -7.444 -15.156 1.00 71.31 96 THR A N 1
ATOM 736 C CA . THR A 1 96 ? 4.611 -8.640 -15.442 1.00 71.31 96 THR A CA 1
ATOM 737 C C . THR A 1 96 ? 3.500 -8.847 -14.409 1.00 71.31 96 THR A C 1
ATOM 739 O O . THR A 1 96 ? 2.916 -9.919 -14.356 1.00 71.31 96 THR A O 1
ATOM 742 N N . ALA A 1 97 ? 3.195 -7.834 -13.590 1.00 82.44 97 ALA A N 1
ATOM 743 C CA . ALA A 1 97 ? 2.132 -7.923 -12.594 1.00 82.44 97 ALA A CA 1
ATOM 744 C C . ALA A 1 97 ? 0.763 -8.082 -13.269 1.00 82.44 97 ALA A C 1
ATOM 746 O O . ALA A 1 97 ? 0.195 -7.113 -13.781 1.00 82.44 97 ALA A O 1
ATOM 747 N N . ASP A 1 98 ? 0.255 -9.309 -13.261 1.00 86.94 98 ASP A N 1
ATOM 748 C CA . ASP A 1 98 ? -1.131 -9.621 -13.567 1.00 86.94 98 ASP A CA 1
ATOM 749 C C . ASP A 1 98 ? -1.996 -9.566 -12.298 1.00 86.94 98 ASP A C 1
ATOM 751 O O . ASP A 1 98 ? -1.522 -9.317 -11.184 1.00 86.94 98 ASP A O 1
ATOM 755 N N . GLU A 1 99 ? -3.300 -9.741 -12.480 1.00 88.81 99 GLU A N 1
ATOM 756 C CA . GLU A 1 99 ? -4.275 -9.652 -11.397 1.00 88.81 99 GLU A CA 1
ATOM 757 C C . GLU A 1 99 ? -4.074 -10.746 -10.340 1.00 88.81 99 GLU A C 1
ATOM 759 O O . GLU A 1 99 ? -4.192 -10.473 -9.147 1.00 88.81 99 GLU A O 1
ATOM 764 N N . THR A 1 100 ? -3.670 -11.951 -10.752 1.00 90.62 100 THR A N 1
ATOM 765 C CA . THR A 1 100 ? -3.358 -13.064 -9.846 1.00 90.62 100 THR A CA 1
ATOM 766 C C . THR A 1 100 ? -2.145 -12.755 -8.968 1.00 90.62 100 THR A C 1
ATOM 768 O O . THR A 1 100 ? -2.202 -12.951 -7.754 1.00 90.62 100 THR A O 1
ATOM 771 N N . CYS A 1 101 ? -1.069 -12.210 -9.543 1.00 91.75 101 CYS A N 1
ATOM 772 C CA . CYS A 1 101 ? 0.106 -11.764 -8.797 1.00 91.75 101 CYS A CA 1
ATOM 773 C C . CYS A 1 101 ? -0.246 -10.656 -7.801 1.00 91.75 101 CYS A C 1
ATOM 775 O O . CYS A 1 101 ? 0.253 -10.659 -6.675 1.00 91.75 101 CYS A O 1
ATOM 777 N N . LEU A 1 102 ? -1.104 -9.710 -8.198 1.00 92.56 102 LEU A N 1
ATOM 778 C CA . LEU A 1 102 ? -1.566 -8.635 -7.319 1.00 92.56 102 LEU A CA 1
ATOM 779 C C . LEU A 1 102 ? -2.400 -9.173 -6.154 1.00 92.56 102 LEU A C 1
ATOM 781 O O . LEU A 1 102 ? -2.109 -8.832 -5.011 1.00 92.56 102 LEU A O 1
ATOM 785 N N . ALA A 1 103 ? -3.380 -10.039 -6.417 1.00 92.62 103 ALA A N 1
ATOM 786 C CA . ALA A 1 103 ? -4.186 -10.663 -5.368 1.00 92.62 103 ALA A CA 1
ATOM 787 C C . ALA A 1 103 ? -3.299 -11.435 -4.381 1.00 92.62 103 ALA A C 1
ATOM 789 O O . ALA A 1 103 ? -3.386 -11.221 -3.175 1.00 92.62 103 ALA A O 1
ATOM 790 N N . HIS A 1 104 ? -2.376 -12.250 -4.892 1.00 92.94 104 HIS A N 1
ATOM 791 C CA . HIS A 1 104 ? -1.448 -13.001 -4.053 1.00 92.94 104 HIS A CA 1
ATOM 792 C C . HIS A 1 104 ? -0.530 -12.084 -3.228 1.00 92.94 104 HIS A C 1
ATOM 794 O O . HIS A 1 104 ? -0.275 -12.339 -2.055 1.00 92.94 104 HIS A O 1
ATOM 800 N N . ALA A 1 105 ? -0.062 -10.968 -3.796 1.00 92.81 105 ALA A N 1
ATOM 801 C CA . ALA A 1 105 ? 0.729 -9.990 -3.051 1.00 92.81 105 ALA A CA 1
ATOM 802 C C . ALA A 1 105 ? -0.066 -9.356 -1.896 1.00 92.81 105 ALA A C 1
ATOM 804 O O . ALA A 1 105 ? 0.492 -9.125 -0.821 1.00 92.81 105 ALA A O 1
ATOM 805 N N . LEU A 1 106 ? -1.363 -9.106 -2.098 1.00 92.50 106 LEU A N 1
ATOM 806 C CA . LEU A 1 106 ? -2.254 -8.565 -1.072 1.00 92.50 106 LEU A CA 1
ATOM 807 C C . LEU A 1 106 ? -2.535 -9.551 0.072 1.00 92.50 106 LEU A C 1
ATOM 809 O O . LEU A 1 106 ? -2.935 -9.111 1.143 1.00 92.50 106 LEU A O 1
ATOM 813 N N . ASP A 1 107 ? -2.278 -10.849 -0.102 1.00 92.44 107 ASP A N 1
ATOM 814 C CA . ASP A 1 107 ? -2.400 -11.844 0.978 1.00 92.44 107 ASP A CA 1
ATOM 815 C C . ASP A 1 107 ? -1.249 -11.754 1.995 1.00 92.44 107 ASP A C 1
ATOM 817 O O . ASP A 1 107 ? -1.333 -12.288 3.100 1.00 92.44 107 ASP A O 1
ATOM 821 N N . PHE A 1 108 ? -0.152 -11.075 1.639 1.00 90.81 108 PHE A N 1
ATOM 822 C CA . PHE A 1 108 ? 1.022 -10.939 2.505 1.00 90.81 108 PHE A CA 1
ATOM 823 C C . PHE A 1 108 ? 1.072 -9.640 3.296 1.00 90.81 108 PHE A C 1
ATOM 825 O O . PHE A 1 108 ? 1.905 -9.521 4.199 1.00 90.81 108 PHE A O 1
ATOM 832 N N . ILE A 1 109 ? 0.263 -8.647 2.928 1.00 90.44 109 ILE A N 1
ATOM 833 C CA . ILE A 1 109 ? 0.288 -7.351 3.599 1.00 90.44 109 ILE A CA 1
ATOM 834 C C . ILE A 1 109 ? -0.580 -7.400 4.856 1.00 90.44 109 ILE A C 1
ATOM 836 O O . ILE A 1 109 ? -1.615 -8.064 4.857 1.00 90.44 109 ILE A O 1
ATOM 840 N N . PRO A 1 110 ? -0.186 -6.707 5.935 1.00 88.25 110 PRO A N 1
ATOM 841 C CA . PRO A 1 110 ? -1.076 -6.537 7.065 1.00 88.25 110 PRO A CA 1
ATOM 842 C C . PRO A 1 110 ? -2.316 -5.745 6.650 1.00 88.25 110 PRO A C 1
ATOM 844 O O . PRO A 1 110 ? -2.271 -4.871 5.778 1.00 88.25 110 PRO A O 1
ATOM 847 N N . GLU A 1 111 ? -3.423 -6.074 7.296 1.00 87.31 111 GLU A N 1
ATOM 848 C CA . GLU A 1 111 ? -4.720 -5.487 7.013 1.00 87.31 111 GLU A CA 1
ATOM 849 C C . GLU A 1 111 ? -4.823 -4.090 7.622 1.00 87.31 111 GLU A C 1
ATOM 851 O O . GLU A 1 111 ? -4.535 -3.898 8.800 1.00 87.31 111 GLU A O 1
ATOM 856 N N . SER A 1 112 ? -5.244 -3.120 6.812 1.00 87.62 112 SER A N 1
ATOM 857 C CA . SER A 1 112 ? -5.679 -1.811 7.301 1.00 87.62 112 SER A CA 1
ATOM 858 C C . SER A 1 112 ? -7.172 -1.849 7.594 1.00 87.62 112 SER A C 1
ATOM 860 O O . SER A 1 112 ? -7.933 -2.535 6.903 1.00 87.62 112 SER A O 1
ATOM 862 N N . ASP A 1 113 ? -7.588 -1.075 8.592 1.00 85.81 113 ASP A N 1
ATOM 863 C CA . ASP A 1 113 ? -9.002 -0.858 8.863 1.00 85.81 113 ASP A CA 1
ATOM 864 C C . ASP A 1 113 ? -9.662 -0.064 7.737 1.00 85.81 113 ASP A C 1
ATOM 866 O O . ASP A 1 113 ? -10.655 -0.500 7.151 1.00 85.81 113 ASP A O 1
ATOM 870 N N . VAL A 1 114 ? -9.065 1.077 7.405 1.00 86.38 114 VAL A N 1
ATOM 871 C CA . VAL A 1 114 ? -9.554 2.007 6.389 1.00 86.38 114 VAL A CA 1
ATOM 872 C C . VAL A 1 114 ? -8.427 2.299 5.411 1.00 86.38 114 VAL A C 1
ATOM 874 O O . VAL A 1 114 ? -7.299 2.592 5.814 1.00 86.38 114 VAL A O 1
ATOM 877 N N . VAL A 1 115 ? -8.735 2.226 4.118 1.00 89.44 115 VAL A N 1
ATOM 878 C CA . VAL A 1 115 ? -7.846 2.689 3.053 1.00 89.44 115 VAL A CA 1
ATOM 879 C C . VAL A 1 115 ? -8.412 3.990 2.508 1.00 89.44 115 VAL A C 1
ATOM 881 O O . VAL A 1 115 ? -9.556 4.033 2.074 1.00 89.44 115 VAL A O 1
ATOM 884 N N . VAL A 1 116 ? -7.607 5.046 2.495 1.0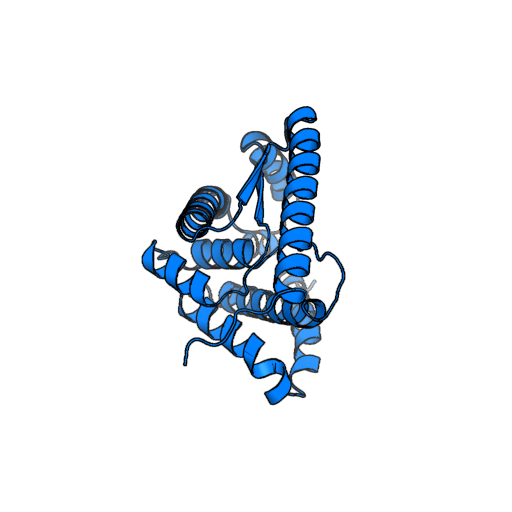0 87.75 116 VAL A N 1
ATOM 885 C CA . VAL A 1 116 ? -7.989 6.322 1.881 1.00 87.75 116 VAL A CA 1
ATOM 886 C C . VAL A 1 116 ? -7.234 6.459 0.568 1.00 87.75 116 VAL A C 1
ATOM 888 O O . VAL A 1 116 ? -6.001 6.441 0.554 1.00 87.75 116 VAL A O 1
ATOM 891 N N . ARG A 1 117 ? -7.958 6.574 -0.545 1.00 86.94 117 ARG A N 1
ATOM 892 C CA . ARG A 1 117 ? -7.369 6.846 -1.856 1.00 86.94 117 ARG A CA 1
ATOM 893 C C . ARG A 1 117 ? -7.555 8.320 -2.173 1.00 86.94 117 ARG A C 1
ATOM 895 O O . ARG A 1 117 ? -8.670 8.793 -2.337 1.00 86.94 117 ARG A O 1
ATOM 902 N N . ILE A 1 118 ? -6.441 9.027 -2.299 1.00 80.75 118 ILE A N 1
ATOM 903 C CA . ILE A 1 118 ? -6.434 10.431 -2.702 1.00 80.75 118 ILE A CA 1
ATOM 904 C C . ILE A 1 118 ? -6.132 10.484 -4.194 1.00 80.75 118 ILE A C 1
ATOM 906 O O . ILE A 1 118 ? -5.024 10.138 -4.611 1.00 80.75 118 ILE A O 1
ATOM 910 N N . ASP A 1 119 ? -7.109 10.914 -4.987 1.00 73.06 119 ASP A N 1
ATOM 911 C CA . ASP A 1 119 ? -6.914 11.155 -6.410 1.00 73.06 119 ASP A CA 1
ATOM 912 C C . ASP A 1 119 ? -6.481 12.609 -6.629 1.00 73.06 119 ASP A C 1
ATOM 914 O O . ASP A 1 119 ? -7.096 13.561 -6.137 1.00 73.06 119 ASP A O 1
ATOM 918 N N . ALA A 1 120 ? -5.374 12.786 -7.344 1.00 64.25 120 ALA A N 1
ATOM 919 C CA . ALA A 1 120 ? -4.864 14.091 -7.728 1.00 64.25 120 ALA A CA 1
ATOM 920 C C . ALA A 1 120 ? -4.975 14.204 -9.245 1.00 64.25 120 ALA A C 1
ATOM 922 O O . ALA A 1 120 ? -4.503 13.320 -9.957 1.00 64.25 120 ALA A O 1
ATOM 923 N N . CYS A 1 121 ? -5.552 15.311 -9.732 1.00 59.50 121 CYS A N 1
ATOM 924 C CA . CYS A 1 121 ? -5.802 15.507 -11.160 1.00 59.50 121 CYS A CA 1
ATOM 925 C C . CYS A 1 121 ? -4.535 15.216 -11.977 1.00 59.50 121 CYS A C 1
ATOM 927 O O . CYS A 1 121 ? -3.471 15.784 -11.710 1.00 59.50 121 CYS A O 1
ATOM 929 N N . GLU A 1 122 ? -4.666 14.360 -12.991 1.00 57.31 122 GLU A N 1
ATOM 930 C CA . GLU A 1 122 ? -3.578 13.944 -13.881 1.00 57.31 122 GLU A CA 1
ATOM 931 C C . GLU A 1 122 ? -2.808 15.150 -14.452 1.00 57.31 122 GLU A C 1
ATOM 933 O O . GLU A 1 122 ? -1.580 15.134 -14.523 1.00 57.31 122 GLU A O 1
ATOM 938 N N . GLN A 1 123 ? -3.509 16.249 -14.747 1.00 52.16 123 GLN A N 1
ATOM 939 C CA . GLN A 1 123 ? -2.924 17.494 -15.256 1.00 52.16 123 GLN A CA 1
ATOM 940 C C . GLN A 1 123 ? -2.024 18.188 -14.221 1.00 52.16 123 GLN A C 1
ATOM 942 O O . GLN A 1 123 ? -0.898 18.573 -14.539 1.00 52.16 123 GLN A O 1
ATOM 947 N N . LEU A 1 124 ? -2.453 18.266 -12.957 1.00 58.28 124 LEU A N 1
ATOM 948 C CA . LEU A 1 124 ? -1.627 18.801 -11.865 1.00 58.28 124 LEU A CA 1
ATOM 949 C C . LEU A 1 124 ? -0.416 17.907 -11.583 1.00 58.28 124 LEU A C 1
ATOM 951 O O . LEU A 1 124 ? 0.643 18.384 -11.164 1.00 58.28 124 LEU A O 1
ATOM 955 N N . LEU A 1 125 ? -0.564 16.602 -11.807 1.00 58.50 125 LEU A N 1
ATOM 956 C CA . LEU A 1 125 ? 0.505 15.627 -11.661 1.00 58.50 125 LEU A CA 1
ATOM 957 C C . LEU A 1 125 ? 1.560 15.815 -12.764 1.00 58.50 125 LEU A C 1
ATOM 959 O O . LEU A 1 125 ? 2.750 15.861 -12.452 1.00 58.50 125 LEU A O 1
ATOM 963 N N . ILE A 1 126 ? 1.138 16.033 -14.015 1.00 56.88 126 ILE A N 1
ATOM 964 C CA . ILE A 1 126 ? 2.006 16.341 -15.165 1.00 56.88 126 ILE A CA 1
ATOM 965 C C . ILE A 1 126 ? 2.747 17.675 -14.973 1.00 56.88 126 ILE A C 1
ATOM 967 O O . ILE A 1 126 ? 3.962 17.730 -15.159 1.00 56.88 126 ILE A O 1
ATOM 971 N N . GLU A 1 127 ? 2.070 18.736 -14.533 1.00 58.41 127 GLU A N 1
ATOM 972 C CA . GLU A 1 127 ? 2.705 20.046 -14.314 1.00 58.41 127 GLU A CA 1
ATOM 973 C C . GLU A 1 127 ? 3.729 20.027 -13.168 1.00 58.41 127 GLU A C 1
ATOM 975 O O . GLU A 1 127 ? 4.837 20.563 -13.288 1.00 58.41 127 GLU A O 1
ATOM 980 N N . ARG A 1 128 ? 3.402 19.364 -12.047 1.00 59.97 128 ARG A N 1
ATOM 981 C CA . ARG A 1 128 ? 4.347 19.171 -10.930 1.00 59.97 128 ARG A CA 1
ATOM 982 C C . ARG A 1 128 ? 5.556 18.338 -11.349 1.00 59.97 128 ARG A C 1
ATOM 984 O O . ARG A 1 128 ? 6.644 18.530 -10.800 1.00 59.97 128 ARG A O 1
ATOM 991 N N . LEU A 1 129 ? 5.367 17.417 -12.290 1.00 55.78 129 LEU A N 1
ATOM 992 C CA . LEU A 1 129 ? 6.422 16.577 -12.843 1.00 55.78 129 LEU A CA 1
ATOM 993 C C . LEU A 1 129 ? 7.348 17.345 -13.781 1.00 55.78 129 LEU A C 1
ATOM 995 O O . LEU A 1 129 ? 8.560 17.289 -13.584 1.00 55.78 129 LEU A O 1
ATOM 999 N N . ASP A 1 130 ? 6.803 18.102 -14.733 1.00 59.94 130 ASP A N 1
ATOM 1000 C CA . ASP A 1 130 ? 7.594 18.899 -15.680 1.00 59.94 130 ASP A CA 1
ATOM 1001 C C . ASP A 1 130 ? 8.500 19.901 -14.944 1.00 59.94 130 ASP A C 1
ATOM 1003 O O . ASP A 1 130 ? 9.681 20.070 -15.261 1.00 59.94 130 ASP A O 1
ATOM 1007 N N . ARG A 1 131 ? 7.989 20.484 -13.853 1.00 59.62 131 ARG A N 1
ATOM 1008 C CA . ARG A 1 131 ? 8.756 21.400 -13.002 1.00 59.62 131 ARG A CA 1
ATOM 1009 C C . ARG A 1 131 ? 9.927 20.728 -12.277 1.00 59.62 131 ARG A C 1
ATOM 1011 O O . ARG A 1 131 ? 10.954 21.373 -12.087 1.00 59.62 131 ARG A O 1
ATOM 1018 N N . ARG A 1 132 ? 9.790 19.457 -11.875 1.00 57.69 132 ARG A N 1
ATOM 1019 C CA . ARG A 1 132 ? 10.862 18.677 -11.223 1.00 57.69 132 ARG A CA 1
ATOM 1020 C C . ARG A 1 132 ? 11.869 18.160 -12.244 1.00 57.69 132 ARG A C 1
ATOM 1022 O O . ARG A 1 132 ? 13.069 18.281 -12.046 1.00 57.69 132 ARG A O 1
ATOM 1029 N N . GLN A 1 133 ? 11.402 17.674 -13.389 1.00 55.56 133 GLN A N 1
ATOM 1030 C CA . GLN A 1 133 ? 12.268 17.096 -14.415 1.00 55.56 133 GLN A CA 1
ATOM 1031 C C . GLN A 1 133 ? 13.276 18.109 -14.986 1.00 55.56 133 GLN A C 1
ATOM 1033 O O . GLN A 1 133 ? 14.402 17.740 -15.321 1.00 55.56 133 GLN A O 1
ATOM 1038 N N . LYS A 1 134 ? 12.906 19.394 -15.033 1.00 57.03 134 LYS A N 1
ATOM 1039 C CA . LYS A 1 134 ? 13.777 20.496 -15.473 1.00 57.03 134 LYS A CA 1
ATOM 1040 C C . LYS A 1 134 ? 14.947 20.799 -14.525 1.00 57.03 134 LYS A C 1
ATOM 1042 O O . LYS A 1 134 ? 15.861 21.508 -14.936 1.00 57.03 134 LYS A O 1
ATOM 1047 N N . SER A 1 135 ? 14.967 20.258 -13.303 1.00 56.50 135 SER A N 1
ATOM 1048 C CA . SER A 1 135 ? 16.040 20.492 -12.322 1.00 56.50 135 SER A CA 1
ATOM 1049 C C . SER A 1 135 ? 16.939 19.278 -12.045 1.00 56.50 135 SER A C 1
ATOM 1051 O O . SER A 1 135 ? 17.726 19.332 -11.104 1.00 56.50 135 SER A O 1
ATOM 1053 N N . HIS A 1 136 ? 16.822 18.179 -12.805 1.00 48.19 136 HIS A N 1
ATOM 1054 C CA . HIS A 1 136 ? 17.445 16.891 -12.456 1.00 48.19 136 HIS A CA 1
ATOM 1055 C C . HIS A 1 136 ? 18.691 16.547 -13.296 1.00 48.19 136 HIS A C 1
ATOM 1057 O O . HIS A 1 136 ? 18.724 16.705 -14.517 1.00 48.19 136 HIS A O 1
ATOM 1063 N N . THR A 1 137 ? 19.711 16.001 -12.632 1.00 56.31 137 THR A N 1
ATOM 1064 C CA . THR A 1 137 ? 20.952 15.472 -13.227 1.00 56.31 137 THR A CA 1
ATOM 1065 C C . THR A 1 137 ? 20.756 14.094 -13.886 1.00 56.31 137 THR A C 1
ATOM 1067 O O . THR A 1 137 ? 19.781 13.389 -13.626 1.00 56.31 137 THR A O 1
ATOM 1070 N N . PHE A 1 138 ? 21.692 13.657 -14.743 1.00 49.41 138 PHE A N 1
ATOM 1071 C CA . PHE A 1 138 ? 21.619 12.360 -15.448 1.00 49.41 138 PHE A CA 1
ATOM 1072 C C . PHE A 1 138 ? 21.460 11.155 -14.498 1.00 49.41 138 PHE A C 1
ATOM 1074 O O . PHE A 1 138 ? 20.678 10.248 -14.782 1.00 49.41 138 PHE A O 1
ATOM 1081 N N . ALA A 1 139 ? 22.135 11.163 -13.343 1.00 49.94 139 ALA A N 1
ATOM 1082 C CA . ALA A 1 139 ? 21.953 10.136 -12.320 1.00 49.94 139 ALA A CA 1
ATOM 1083 C C . ALA A 1 139 ? 20.540 10.171 -11.714 1.00 49.94 139 ALA A C 1
ATOM 1085 O O . ALA A 1 139 ? 19.910 9.124 -11.589 1.00 49.94 139 ALA A O 1
ATOM 1086 N N . GLU A 1 140 ? 19.996 11.350 -11.401 1.00 53.91 140 GLU A N 1
ATOM 1087 C CA . GLU A 1 140 ? 18.629 11.495 -10.877 1.00 53.91 140 GLU A CA 1
ATOM 1088 C C . GLU A 1 140 ? 17.576 10.979 -11.864 1.00 53.91 140 GLU A C 1
ATOM 1090 O O . GLU A 1 140 ? 16.615 10.344 -11.439 1.00 53.91 140 GLU A O 1
ATOM 1095 N N . ARG A 1 141 ? 17.815 11.105 -13.176 1.00 57.53 141 ARG A N 1
ATOM 1096 C CA . ARG A 1 141 ? 16.960 10.519 -14.227 1.00 57.53 141 ARG A CA 1
ATOM 1097 C C . ARG A 1 141 ? 17.001 8.986 -14.261 1.00 57.53 141 ARG A C 1
ATOM 1099 O O . ARG A 1 141 ? 15.994 8.368 -14.584 1.00 57.53 141 ARG A O 1
ATOM 1106 N N . LEU A 1 142 ? 18.125 8.359 -13.900 1.00 49.41 142 LEU A N 1
ATOM 1107 C CA . LEU A 1 142 ? 18.236 6.895 -13.768 1.00 49.41 142 LEU A CA 1
ATOM 1108 C C . LEU A 1 142 ? 17.509 6.372 -12.509 1.00 49.41 142 LEU A C 1
ATOM 1110 O O . LEU A 1 142 ? 17.048 5.227 -12.474 1.00 49.41 142 LEU A O 1
ATOM 1114 N N . PHE A 1 143 ? 17.399 7.221 -11.479 1.00 50.56 143 PHE A N 1
ATOM 1115 C CA . PHE A 1 143 ? 16.710 6.947 -10.212 1.00 50.56 143 PHE A CA 1
ATOM 1116 C C . PHE A 1 143 ? 15.254 7.420 -10.164 1.00 50.56 143 PHE A C 1
ATOM 1118 O O . PHE A 1 143 ? 14.558 7.094 -9.199 1.00 50.56 143 PHE A O 1
ATOM 1125 N N . GLU A 1 144 ? 14.781 8.161 -11.162 1.00 52.66 144 GLU A N 1
ATOM 1126 C CA . GLU A 1 144 ? 13.383 8.554 -11.268 1.00 52.66 144 GLU A CA 1
ATOM 1127 C C . GLU A 1 144 ? 12.573 7.561 -12.097 1.00 52.66 144 GLU A C 1
ATOM 1129 O O . GLU A 1 144 ? 12.952 7.111 -13.177 1.00 52.66 144 GLU A O 1
ATOM 1134 N N . THR A 1 145 ? 11.400 7.228 -11.567 1.00 55.41 145 THR A N 1
ATOM 1135 C CA . THR A 1 145 ? 10.298 6.632 -12.313 1.00 55.41 145 THR A CA 1
ATOM 1136 C C . THR A 1 145 ? 9.946 7.544 -13.485 1.00 55.41 145 THR A C 1
ATOM 1138 O O . THR A 1 145 ? 9.337 8.596 -13.278 1.00 55.41 145 THR A O 1
ATOM 1141 N N . GLY A 1 146 ? 10.325 7.140 -14.701 1.00 54.81 146 GLY A N 1
ATOM 1142 C CA . GLY A 1 146 ? 9.868 7.777 -15.937 1.00 54.81 146 GLY A CA 1
ATOM 1143 C C . GLY A 1 146 ? 8.339 7.875 -15.990 1.00 54.81 146 GLY A C 1
ATOM 1144 O O . GLY A 1 146 ? 7.644 7.064 -15.374 1.00 54.81 146 GLY A O 1
ATOM 1145 N N . LEU A 1 147 ? 7.836 8.881 -16.706 1.00 44.50 147 LEU A N 1
ATOM 1146 C CA . LEU A 1 147 ? 6.414 9.225 -16.838 1.00 44.50 147 LEU A CA 1
ATOM 1147 C C . LEU A 1 147 ? 5.527 8.001 -17.139 1.00 44.50 147 LEU A C 1
ATOM 1149 O O . LEU A 1 147 ? 4.510 7.806 -16.477 1.00 44.50 147 LEU A O 1
ATOM 1153 N N . ASP A 1 148 ? 5.989 7.101 -18.011 1.00 52.12 148 ASP A N 1
ATOM 1154 C CA . ASP A 1 148 ? 5.289 5.858 -18.372 1.00 52.12 148 ASP A CA 1
ATOM 1155 C C . ASP A 1 148 ? 5.010 4.949 -17.164 1.00 52.12 148 ASP A C 1
ATOM 1157 O O . ASP A 1 148 ? 3.946 4.343 -17.056 1.00 52.12 148 ASP A O 1
ATOM 1161 N N . LYS A 1 149 ? 5.935 4.890 -16.196 1.00 59.41 149 LYS A N 1
ATOM 1162 C CA . LYS A 1 149 ? 5.762 4.100 -14.966 1.00 59.41 149 LYS A CA 1
ATOM 1163 C C . LYS A 1 149 ? 4.809 4.759 -13.971 1.00 59.41 149 LYS A C 1
ATOM 1165 O O . LYS A 1 149 ? 4.281 4.067 -13.107 1.00 59.41 149 LYS A O 1
ATOM 1170 N N . ARG A 1 150 ? 4.592 6.076 -14.066 1.00 57.72 150 ARG A N 1
ATOM 1171 C CA . ARG A 1 150 ? 3.651 6.812 -13.206 1.00 57.72 150 ARG A CA 1
ATOM 1172 C C . ARG A 1 150 ? 2.224 6.749 -13.754 1.00 57.72 150 ARG A C 1
ATOM 1174 O O . ARG A 1 150 ? 1.305 6.540 -12.972 1.00 57.72 150 ARG A O 1
ATOM 1181 N N . LEU A 1 151 ? 2.038 6.783 -15.072 1.00 53.62 151 LEU A N 1
ATOM 1182 C CA . LEU A 1 151 ? 0.733 6.496 -15.688 1.00 53.62 151 LEU A CA 1
ATOM 1183 C C . LEU A 1 151 ? 0.308 5.037 -15.454 1.00 53.62 151 LEU A C 1
ATOM 1185 O O . LEU A 1 151 ? -0.825 4.768 -15.052 1.00 53.62 151 LEU A O 1
ATOM 1189 N N . GLN A 1 152 ? 1.251 4.091 -15.569 1.00 65.00 152 GLN A N 1
ATOM 1190 C CA . GLN A 1 152 ? 1.020 2.708 -15.136 1.00 65.00 152 GLN A CA 1
ATOM 1191 C C . GLN A 1 152 ? 0.651 2.623 -13.650 1.00 65.00 152 GLN A C 1
ATOM 1193 O O . GLN A 1 152 ? -0.173 1.788 -13.286 1.00 65.00 152 GLN A O 1
ATOM 1198 N N . SER A 1 153 ? 1.194 3.502 -12.800 1.00 68.81 153 SER A N 1
ATOM 1199 C CA . SER A 1 153 ? 0.893 3.489 -11.367 1.00 68.81 153 SER A CA 1
ATOM 1200 C C . SER A 1 153 ? -0.560 3.817 -11.052 1.00 68.81 153 SER A C 1
ATOM 1202 O O . SER A 1 153 ? -1.134 3.116 -10.231 1.00 68.81 153 SER A O 1
ATOM 1204 N N . ALA A 1 154 ? -1.199 4.759 -11.753 1.00 72.25 154 ALA A N 1
ATOM 1205 C CA . ALA A 1 154 ? -2.619 5.055 -11.539 1.00 72.25 154 ALA A CA 1
ATOM 1206 C C . ALA A 1 154 ? -3.510 3.852 -11.897 1.00 72.25 154 ALA A C 1
ATOM 1208 O O . ALA A 1 154 ? -4.364 3.442 -11.111 1.00 72.25 154 ALA A O 1
ATOM 1209 N N . THR A 1 155 ? -3.244 3.212 -13.042 1.00 80.12 155 THR A N 1
ATOM 1210 C CA . THR A 1 155 ? -3.970 1.999 -13.459 1.00 80.12 155 THR A CA 1
ATOM 1211 C C . THR A 1 155 ? -3.739 0.837 -12.488 1.00 80.12 155 THR A C 1
ATOM 1213 O O . THR A 1 155 ? -4.673 0.118 -12.141 1.00 80.12 155 THR A O 1
ATOM 1216 N N . VAL A 1 156 ? -2.501 0.639 -12.030 1.00 84.75 156 VAL A N 1
ATOM 1217 C CA . VAL A 1 156 ? -2.157 -0.414 -11.065 1.00 84.75 156 VAL A CA 1
ATOM 1218 C C . VAL A 1 156 ? -2.806 -0.150 -9.707 1.00 84.75 156 VAL A C 1
ATOM 1220 O O . VAL A 1 156 ? -3.368 -1.076 -9.132 1.00 84.75 156 VAL A O 1
ATOM 1223 N N . VAL A 1 157 ? -2.790 1.093 -9.220 1.00 83.75 157 VAL A N 1
ATOM 1224 C CA . VAL A 1 157 ? -3.460 1.488 -7.973 1.00 83.75 157 VAL A CA 1
ATOM 1225 C C . VAL A 1 157 ? -4.958 1.220 -8.075 1.00 83.75 157 VAL A C 1
ATOM 1227 O O . VAL A 1 157 ? -5.513 0.597 -7.178 1.00 83.75 157 VAL A O 1
ATOM 1230 N N . ALA A 1 158 ? -5.605 1.587 -9.185 1.00 84.44 158 ALA A N 1
ATOM 1231 C CA . ALA A 1 158 ? -7.022 1.298 -9.396 1.00 84.44 158 ALA A CA 1
ATOM 1232 C C . ALA A 1 158 ? -7.329 -0.211 -9.347 1.00 84.44 158 ALA A C 1
ATOM 1234 O O . ALA A 1 158 ? -8.297 -0.613 -8.705 1.00 84.44 158 ALA A O 1
ATOM 1235 N N . ARG A 1 159 ? -6.481 -1.059 -9.950 1.00 89.12 159 ARG A N 1
ATOM 1236 C CA . ARG A 1 159 ? -6.618 -2.528 -9.873 1.00 89.12 159 ARG A CA 1
ATOM 1237 C C . ARG A 1 159 ? -6.440 -3.052 -8.451 1.00 89.12 159 ARG A C 1
ATOM 1239 O O . ARG A 1 159 ? -7.229 -3.875 -8.001 1.00 89.12 159 ARG A O 1
ATOM 1246 N N . VAL A 1 160 ? -5.423 -2.570 -7.738 1.00 90.12 160 VAL A N 1
ATOM 1247 C CA . VAL A 1 160 ? -5.173 -2.950 -6.342 1.00 90.12 160 VAL A CA 1
ATOM 1248 C C . VAL A 1 160 ? -6.355 -2.553 -5.454 1.00 90.12 160 VAL A C 1
ATOM 1250 O O . VAL A 1 160 ? -6.819 -3.373 -4.668 1.00 90.12 160 VAL A O 1
ATOM 1253 N N . CYS A 1 161 ? -6.880 -1.335 -5.607 1.00 88.62 161 CYS A N 1
ATOM 1254 C CA . CYS A 1 161 ? -8.078 -0.885 -4.901 1.00 88.62 161 CYS A CA 1
ATOM 1255 C C . CYS A 1 161 ? -9.293 -1.754 -5.248 1.00 88.62 161 CYS A C 1
ATOM 1257 O O . CYS A 1 161 ? -9.969 -2.213 -4.337 1.00 88.62 161 CYS A O 1
ATOM 1259 N N . GLY A 1 162 ? -9.519 -2.079 -6.525 1.00 89.88 162 GLY A N 1
ATOM 1260 C CA . GLY A 1 162 ? -10.599 -2.983 -6.931 1.00 89.88 162 GLY A CA 1
ATOM 1261 C C . GLY A 1 162 ? -10.515 -4.362 -6.264 1.00 89.88 162 GLY A C 1
ATOM 1262 O O . GLY A 1 162 ? -11.516 -4.864 -5.756 1.00 89.88 162 GLY A O 1
ATOM 1263 N N . LEU A 1 163 ? -9.312 -4.941 -6.177 1.00 92.25 163 LEU A N 1
ATOM 1264 C CA . LEU A 1 163 ? -9.079 -6.208 -5.471 1.00 92.25 163 LEU A CA 1
ATOM 1265 C C . LEU A 1 163 ? -9.331 -6.099 -3.963 1.00 92.25 163 LEU A C 1
ATOM 1267 O O . LEU A 1 163 ? -9.856 -7.031 -3.355 1.00 92.25 163 LEU A O 1
ATOM 1271 N N . LEU A 1 164 ? -8.966 -4.975 -3.346 1.00 90.31 164 LEU A N 1
ATOM 1272 C CA . LEU A 1 164 ? -9.242 -4.718 -1.934 1.00 90.31 164 LEU A CA 1
ATOM 1273 C C . LEU A 1 164 ? -10.752 -4.588 -1.686 1.00 90.31 164 LEU A C 1
ATOM 1275 O O . LEU A 1 164 ? -11.269 -5.243 -0.782 1.00 90.31 164 LEU A O 1
ATOM 1279 N N . THR A 1 165 ? -11.477 -3.836 -2.518 1.00 90.12 165 THR A N 1
ATOM 1280 C CA . THR A 1 165 ? -12.942 -3.721 -2.440 1.00 90.12 165 THR A CA 1
ATOM 1281 C C . THR A 1 165 ? -13.623 -5.079 -2.614 1.00 90.12 165 THR A C 1
ATOM 1283 O O . THR A 1 165 ? -14.502 -5.424 -1.829 1.00 90.12 165 THR A O 1
ATOM 1286 N N . ALA A 1 166 ? -13.177 -5.901 -3.573 1.00 89.00 166 ALA A N 1
ATOM 1287 C CA . ALA A 1 166 ? -13.701 -7.256 -3.778 1.00 89.00 166 ALA A CA 1
ATOM 1288 C C . ALA A 1 166 ? -13.493 -8.181 -2.561 1.00 89.00 166 ALA A C 1
ATOM 1290 O O . ALA A 1 166 ? -14.235 -9.143 -2.375 1.00 89.00 166 ALA A O 1
ATOM 1291 N N . ARG A 1 167 ? -12.511 -7.873 -1.706 1.00 87.81 167 ARG A N 1
ATOM 1292 C CA . ARG A 1 167 ? -12.242 -8.556 -0.429 1.00 87.81 167 ARG A CA 1
ATOM 1293 C C . ARG A 1 167 ? -12.974 -7.922 0.761 1.00 87.81 167 ARG A C 1
ATOM 1295 O O . ARG A 1 167 ? -12.659 -8.241 1.903 1.00 87.81 167 ARG A O 1
ATOM 1302 N N . GLY A 1 168 ? -13.911 -7.007 0.512 1.00 85.00 168 GLY A N 1
ATOM 1303 C CA . GLY A 1 168 ? -14.680 -6.320 1.549 1.00 85.00 168 GLY A CA 1
ATOM 1304 C C . GLY A 1 168 ? -13.897 -5.243 2.303 1.00 85.00 168 GLY A C 1
ATOM 1305 O O . GLY A 1 168 ? -14.287 -4.871 3.408 1.00 85.00 168 GLY A O 1
ATOM 1306 N N . ARG A 1 169 ? -12.783 -4.742 1.751 1.00 86.25 169 ARG A N 1
ATOM 1307 C CA . ARG A 1 169 ? -12.049 -3.623 2.362 1.00 86.25 169 ARG A CA 1
ATOM 1308 C C . ARG A 1 169 ? -12.790 -2.316 2.129 1.00 86.25 169 ARG A C 1
ATOM 1310 O O . ARG A 1 169 ? -13.204 -2.036 1.006 1.00 86.25 169 ARG A O 1
ATOM 1317 N N . SER A 1 170 ? -12.883 -1.510 3.185 1.00 86.06 170 SER A N 1
ATOM 1318 C CA . SER A 1 170 ? -13.399 -0.145 3.096 1.00 86.06 170 SER A CA 1
ATOM 1319 C C . SER A 1 170 ? -12.353 0.754 2.441 1.00 86.06 170 SER A C 1
ATOM 1321 O O . SER A 1 170 ? -11.219 0.849 2.927 1.00 86.06 170 SER A O 1
ATOM 1323 N N . ILE A 1 171 ? -12.729 1.361 1.315 1.00 87.81 171 ILE A N 1
ATOM 1324 C CA . ILE A 1 171 ? -11.917 2.337 0.592 1.00 87.81 171 ILE A CA 1
ATOM 1325 C C . ILE A 1 171 ? -12.722 3.626 0.499 1.00 87.81 171 ILE A C 1
ATOM 1327 O O . ILE A 1 171 ? -13.812 3.613 -0.065 1.00 87.81 171 ILE A O 1
ATOM 1331 N N . ILE A 1 172 ? -12.168 4.713 1.030 1.00 87.81 172 ILE A N 1
ATOM 1332 C CA . ILE A 1 172 ? -12.744 6.056 0.937 1.00 87.81 172 ILE A CA 1
ATOM 1333 C C . ILE A 1 172 ? -11.977 6.821 -0.139 1.00 87.81 172 ILE A C 1
ATOM 1335 O O . ILE A 1 172 ? -10.749 6.943 -0.074 1.00 87.81 172 ILE A O 1
ATOM 1339 N N . ASP A 1 173 ? -12.702 7.306 -1.141 1.00 86.00 173 ASP A N 1
ATOM 1340 C CA . ASP A 1 173 ? -12.155 8.026 -2.286 1.00 86.00 173 ASP A CA 1
ATOM 1341 C C . ASP A 1 173 ? -12.232 9.537 -2.077 1.00 86.00 173 ASP A C 1
ATOM 1343 O O . ASP A 1 173 ? -13.299 10.093 -1.833 1.00 86.00 173 ASP A O 1
ATOM 1347 N N . VAL A 1 174 ? -11.096 10.218 -2.220 1.00 83.50 174 VAL A N 1
ATOM 1348 C CA . VAL A 1 174 ? -10.976 11.658 -1.980 1.00 83.50 174 VAL A CA 1
ATOM 1349 C C . VAL A 1 174 ? -10.480 12.355 -3.237 1.00 83.50 174 VAL A C 1
ATOM 1351 O O . VAL A 1 174 ? -9.335 12.167 -3.650 1.00 83.50 174 VAL A O 1
ATOM 1354 N N . ASP A 1 175 ? -11.322 13.209 -3.820 1.00 80.75 175 ASP A N 1
ATOM 1355 C CA . ASP A 1 175 ? -10.905 14.131 -4.879 1.00 80.75 175 ASP A CA 1
ATOM 1356 C C . ASP A 1 175 ? -10.217 15.352 -4.258 1.00 80.75 175 ASP A C 1
ATOM 1358 O O . ASP A 1 175 ? -10.859 16.248 -3.700 1.00 80.75 175 ASP A O 1
ATOM 1362 N N . ALA A 1 176 ? -8.890 15.407 -4.383 1.00 73.94 176 ALA A N 1
ATOM 1363 C CA . ALA A 1 176 ? -8.086 16.482 -3.814 1.00 73.94 176 ALA A CA 1
ATOM 1364 C C . ALA A 1 176 ? -8.307 17.854 -4.484 1.00 73.94 176 ALA A C 1
ATOM 1366 O O . ALA A 1 176 ? -7.809 18.861 -3.979 1.00 73.94 176 ALA A O 1
ATOM 1367 N N . ASN A 1 177 ? -9.020 17.926 -5.614 1.00 75.06 177 ASN A N 1
ATOM 1368 C CA . ASN A 1 177 ? -9.283 19.189 -6.316 1.00 75.06 177 ASN A CA 1
ATOM 1369 C C . ASN A 1 177 ? -10.557 19.886 -5.830 1.00 75.06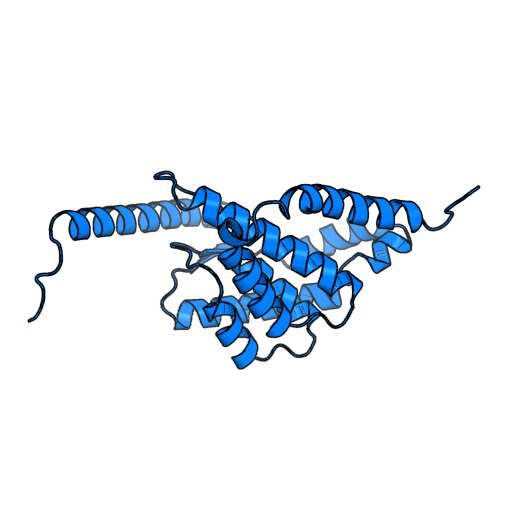 177 ASN A C 1
ATOM 1371 O O . ASN A 1 177 ? -10.798 21.045 -6.173 1.00 75.06 177 ASN A O 1
ATOM 1375 N N . ASN A 1 178 ? -11.379 19.199 -5.037 1.00 77.81 178 ASN A N 1
ATOM 1376 C CA . ASN A 1 178 ? -12.648 19.713 -4.561 1.00 77.81 178 ASN A CA 1
ATOM 1377 C C . ASN A 1 178 ? -12.616 19.848 -3.036 1.00 77.81 178 ASN A C 1
ATOM 1379 O O . ASN A 1 178 ? -12.784 18.878 -2.304 1.00 77.81 178 ASN A O 1
ATOM 1383 N N . GLN A 1 179 ? -12.461 21.082 -2.547 1.00 78.31 179 GLN A N 1
ATOM 1384 C CA . GLN A 1 179 ? -12.405 21.366 -1.109 1.00 78.31 179 GLN A CA 1
ATOM 1385 C C . GLN A 1 179 ? -13.639 20.851 -0.350 1.00 78.31 179 GLN A C 1
ATOM 1387 O O . GLN A 1 179 ? -13.515 20.435 0.797 1.00 78.31 179 GLN A O 1
ATOM 1392 N N . ARG A 1 180 ? -14.825 20.849 -0.979 1.00 82.00 180 ARG A N 1
ATOM 1393 C CA . ARG A 1 180 ? -16.030 20.273 -0.362 1.00 82.00 180 ARG A CA 1
ATOM 1394 C C . ARG A 1 180 ? -15.949 18.752 -0.290 1.00 82.00 180 ARG A C 1
ATOM 1396 O O . ARG A 1 180 ? -16.349 18.194 0.721 1.00 82.00 180 ARG A O 1
ATOM 1403 N N . ALA A 1 181 ? -15.422 18.101 -1.328 1.00 80.56 181 ALA A N 1
ATOM 1404 C CA . ALA A 1 181 ? -15.193 16.656 -1.313 1.00 80.56 181 ALA A CA 1
ATOM 1405 C C . ALA A 1 181 ? -14.170 16.264 -0.240 1.00 80.56 181 ALA A C 1
ATOM 1407 O O . ALA A 1 181 ? -14.367 15.269 0.441 1.00 80.56 181 ALA A O 1
ATOM 1408 N N . LEU A 1 182 ? -13.132 17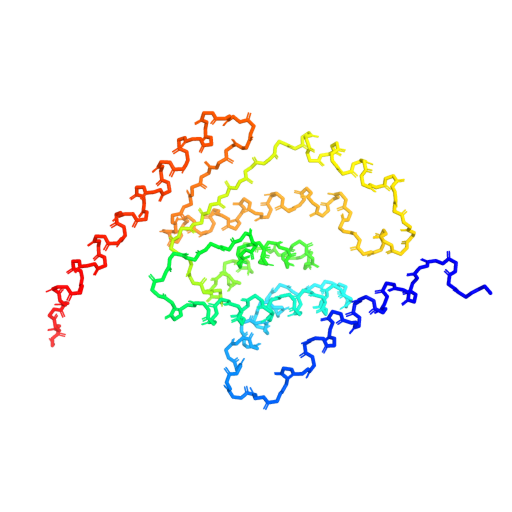.081 -0.028 1.00 79.94 182 LEU A N 1
ATOM 1409 C CA . LEU A 1 182 ? -12.170 16.868 1.051 1.00 79.94 182 LEU A CA 1
ATOM 1410 C C . LEU A 1 182 ? -12.832 16.934 2.434 1.00 79.94 182 LEU A C 1
ATOM 1412 O O . LEU A 1 182 ? -12.574 16.072 3.264 1.00 79.94 182 LEU A O 1
ATOM 1416 N N . THR A 1 183 ? -13.682 17.936 2.687 1.00 83.12 183 THR A N 1
ATOM 1417 C CA . THR A 1 183 ? -14.409 18.037 3.964 1.00 83.12 183 THR A CA 1
ATOM 1418 C C . THR A 1 183 ? -15.347 16.850 4.171 1.00 83.12 183 THR A C 1
ATOM 1420 O O . THR A 1 183 ? -15.283 16.221 5.218 1.00 83.12 183 THR A O 1
ATOM 1423 N N . LEU A 1 184 ? -16.138 16.487 3.156 1.00 86.69 184 LEU A N 1
ATOM 1424 C CA . LEU A 1 184 ? -17.037 15.331 3.235 1.00 86.69 184 LEU A CA 1
ATOM 1425 C C . LEU A 1 184 ? -16.282 14.017 3.466 1.00 86.69 184 LEU A C 1
ATOM 1427 O O . LEU A 1 184 ? -16.740 13.177 4.229 1.00 86.69 184 LEU A O 1
ATOM 1431 N N . ALA A 1 185 ? -15.112 13.853 2.847 1.00 85.56 185 ALA A N 1
ATOM 1432 C CA . ALA A 1 185 ? -14.279 12.677 3.056 1.00 85.56 185 ALA A CA 1
ATOM 1433 C C . ALA A 1 185 ? -13.724 12.593 4.483 1.00 85.56 185 ALA A C 1
ATOM 1435 O O . ALA A 1 185 ? -13.581 11.496 5.009 1.00 85.56 185 ALA A O 1
ATOM 1436 N N . ILE A 1 186 ? -13.398 13.728 5.112 1.00 86.81 186 ILE A N 1
ATOM 1437 C CA . ILE A 1 186 ? -12.975 13.741 6.520 1.00 86.81 186 ILE A CA 1
ATOM 1438 C C . ILE A 1 186 ? -14.127 13.265 7.405 1.00 86.81 186 ILE A C 1
ATOM 1440 O O . ILE A 1 186 ? -13.914 12.364 8.213 1.00 86.81 186 ILE A O 1
ATOM 1444 N N . ASP A 1 187 ? -15.332 13.803 7.200 1.00 89.06 187 ASP A N 1
ATOM 1445 C CA . ASP A 1 187 ? -16.523 13.389 7.949 1.00 89.06 187 ASP A CA 1
ATOM 1446 C C . ASP A 1 187 ? -16.785 11.876 7.767 1.00 89.06 187 ASP A C 1
ATOM 1448 O O . ASP A 1 187 ? -16.989 11.152 8.740 1.00 89.06 187 ASP A O 1
ATOM 1452 N N . GLU A 1 188 ? -16.680 11.363 6.536 1.00 89.06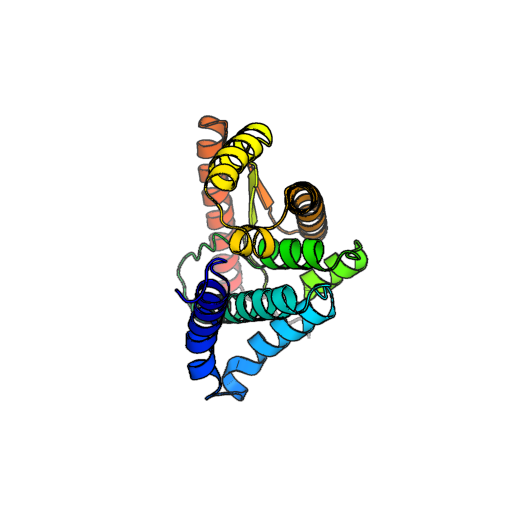 188 GLU A N 1
ATOM 1453 C CA . GLU A 1 188 ? -16.843 9.935 6.220 1.00 89.06 188 GLU A CA 1
ATOM 1454 C C . GLU A 1 188 ? -15.773 9.049 6.889 1.00 89.06 188 GLU A C 1
ATOM 1456 O O . GLU A 1 188 ? -16.081 7.977 7.419 1.00 89.06 188 GLU A O 1
ATOM 1461 N N . ILE A 1 189 ? -14.512 9.498 6.914 1.00 88.75 189 ILE A N 1
ATOM 1462 C CA . ILE A 1 189 ? -13.421 8.801 7.612 1.00 88.75 189 ILE A CA 1
ATOM 1463 C C . ILE A 1 189 ? -13.707 8.743 9.117 1.00 88.75 189 ILE A C 1
ATOM 1465 O O . ILE A 1 189 ? -13.543 7.683 9.729 1.00 88.75 189 ILE A O 1
ATOM 1469 N N . GLU A 1 190 ? -14.131 9.855 9.721 1.00 89.56 190 GLU A N 1
ATOM 1470 C CA . GLU A 1 190 ? -14.471 9.913 11.144 1.00 89.56 190 GLU A CA 1
ATOM 1471 C C . GLU A 1 190 ? -15.636 8.973 11.483 1.00 89.56 190 GLU A C 1
ATOM 1473 O O . GLU A 1 190 ? -15.554 8.210 12.453 1.00 89.56 190 GLU A O 1
ATOM 1478 N N . GLU A 1 191 ? -16.689 8.961 10.665 1.00 90.12 191 GLU A N 1
ATOM 1479 C CA . GLU A 1 191 ? -17.834 8.066 10.837 1.00 90.12 191 GLU A CA 1
ATOM 1480 C C . GLU A 1 191 ? -17.438 6.584 10.754 1.00 90.12 191 GLU A C 1
ATOM 1482 O O . GLU A 1 191 ? -17.836 5.793 11.620 1.00 90.12 191 GLU A O 1
ATOM 1487 N N . GLU A 1 192 ? -16.614 6.194 9.776 1.00 88.69 192 GLU A N 1
ATOM 1488 C CA . GLU A 1 192 ? -16.151 4.809 9.619 1.00 88.69 192 GLU A CA 1
ATOM 1489 C C . GLU A 1 192 ? -15.262 4.371 10.796 1.00 88.69 192 GLU A C 1
ATOM 1491 O O . GLU A 1 192 ? -15.419 3.259 11.322 1.00 88.69 192 GLU A O 1
ATOM 1496 N N . ILE A 1 193 ? -14.373 5.250 11.275 1.00 87.75 193 ILE A N 1
ATOM 1497 C CA . ILE A 1 193 ? -13.551 4.994 12.468 1.00 87.75 193 ILE A CA 1
ATOM 1498 C C . ILE A 1 193 ? -14.448 4.795 13.697 1.00 87.75 193 ILE A C 1
ATOM 1500 O O . ILE A 1 193 ? -14.292 3.810 14.428 1.00 87.75 193 ILE A O 1
ATOM 1504 N N . LEU A 1 194 ? -15.431 5.674 13.916 1.00 89.75 194 LEU A N 1
ATOM 1505 C CA . LEU A 1 194 ? -16.363 5.571 15.043 1.00 89.75 194 LEU A CA 1
ATOM 1506 C C . LEU A 1 194 ? -17.223 4.302 14.969 1.00 89.75 194 LEU A C 1
ATOM 1508 O O . LEU A 1 194 ? -17.443 3.641 15.990 1.00 89.75 194 LEU A O 1
ATOM 1512 N N . ALA A 1 195 ? 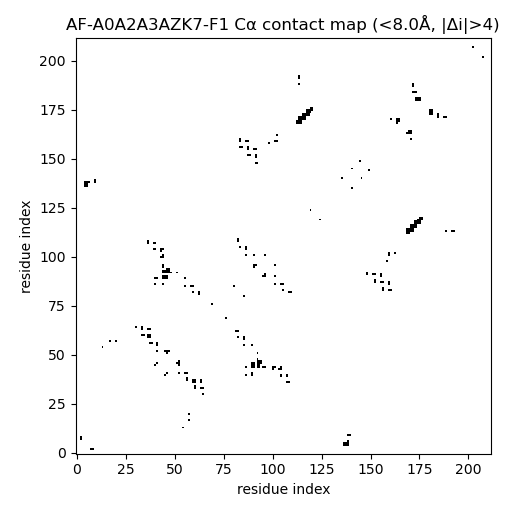-17.701 3.929 13.781 1.00 88.38 195 ALA A N 1
ATOM 1513 C CA . ALA A 1 195 ? -18.488 2.716 13.573 1.00 88.38 195 ALA A CA 1
ATOM 1514 C C . ALA A 1 195 ? -17.685 1.447 13.902 1.00 88.38 195 ALA A C 1
ATOM 1516 O O . ALA A 1 195 ? -18.227 0.490 14.467 1.00 88.38 195 ALA A O 1
ATOM 1517 N N . ARG A 1 196 ? -16.389 1.427 13.576 1.00 85.06 196 ARG A N 1
ATOM 1518 C CA . ARG A 1 196 ? -15.478 0.327 13.928 1.00 85.06 196 ARG A CA 1
ATOM 1519 C C . ARG A 1 196 ? -15.159 0.285 15.405 1.00 85.06 196 ARG A C 1
ATOM 1521 O O . ARG A 1 196 ? -15.225 -0.788 16.001 1.00 85.06 196 ARG A O 1
ATOM 1528 N N . TYR A 1 197 ? -14.883 1.437 16.005 1.00 85.50 197 TYR A N 1
ATOM 1529 C CA . TYR A 1 197 ? -14.623 1.528 17.434 1.00 85.50 197 TYR A CA 1
ATOM 1530 C C . TYR A 1 197 ? -15.808 0.986 18.251 1.00 85.50 197 TYR A C 1
ATOM 1532 O O . TYR A 1 197 ? -15.629 0.145 19.132 1.00 85.50 197 TYR A O 1
ATOM 1540 N N . LYS A 1 198 ? -17.043 1.356 17.880 1.00 87.19 198 LYS A N 1
ATOM 1541 C CA . LYS A 1 198 ? -18.269 0.816 18.496 1.00 87.19 198 LYS A CA 1
ATOM 1542 C C . LYS A 1 198 ? -18.409 -0.699 18.313 1.00 87.19 198 LYS A C 1
ATOM 1544 O O . LYS A 1 198 ? -18.754 -1.390 19.270 1.00 87.19 198 LYS A O 1
ATOM 1549 N N . ARG A 1 199 ? -18.131 -1.229 17.113 1.00 84.44 199 ARG A N 1
ATOM 1550 C CA . ARG A 1 199 ? -18.143 -2.682 16.845 1.00 84.44 199 ARG A CA 1
ATOM 1551 C C . ARG A 1 199 ? -17.111 -3.431 17.692 1.00 84.44 199 ARG A C 1
ATOM 1553 O O . ARG A 1 199 ? -17.438 -4.476 18.246 1.00 84.44 199 ARG A O 1
ATOM 1560 N N . SER A 1 200 ? -15.907 -2.878 17.829 1.00 81.25 200 SER A N 1
ATOM 1561 C CA . SER A 1 200 ? -14.838 -3.436 18.664 1.00 81.25 200 SER A CA 1
ATOM 1562 C C . SER A 1 200 ? -15.251 -3.500 20.139 1.00 81.25 200 SER A C 1
ATOM 1564 O O . SER A 1 200 ? -15.180 -4.565 20.752 1.00 81.25 200 SER A O 1
ATOM 1566 N N . LEU A 1 201 ? -15.804 -2.408 20.683 1.00 78.12 201 LEU A N 1
ATOM 1567 C CA . LEU A 1 201 ? -16.334 -2.378 22.051 1.00 78.12 201 LEU A CA 1
ATOM 1568 C C . LEU A 1 201 ? -17.451 -3.406 22.272 1.00 78.12 201 LEU A C 1
ATOM 1570 O O . LEU A 1 201 ? -17.464 -4.092 23.292 1.00 78.12 201 LEU A O 1
ATOM 1574 N N . HIS A 1 202 ? -18.378 -3.538 21.319 1.00 74.75 202 HIS A N 1
ATOM 1575 C CA . HIS A 1 202 ? -19.464 -4.513 21.415 1.00 74.75 202 HIS A CA 1
ATOM 1576 C C . HIS A 1 202 ? -18.944 -5.959 21.395 1.00 74.75 202 HIS A C 1
ATOM 1578 O O . HIS A 1 202 ? -19.362 -6.770 22.217 1.00 74.75 202 HIS A O 1
ATOM 1584 N N . SER A 1 203 ? -17.983 -6.266 20.516 1.00 73.38 203 SER A N 1
ATOM 1585 C CA . SER A 1 203 ? -17.348 -7.588 20.443 1.00 73.38 203 SER A CA 1
ATOM 1586 C C . SER A 1 203 ? -16.527 -7.928 21.691 1.00 73.38 203 SER A C 1
ATOM 1588 O O . SER A 1 203 ? -16.437 -9.098 22.052 1.00 73.38 203 SER A O 1
ATOM 1590 N N . ALA A 1 204 ? -15.921 -6.933 22.345 1.00 72.06 204 ALA A N 1
ATOM 1591 C CA . ALA A 1 204 ? -15.201 -7.124 23.603 1.00 72.06 204 ALA A CA 1
ATOM 1592 C C . ALA A 1 204 ? -16.154 -7.328 24.795 1.00 72.06 204 ALA A C 1
ATOM 1594 O O . ALA A 1 204 ? -15.850 -8.099 25.703 1.00 72.06 204 ALA A O 1
ATOM 1595 N N . ALA A 1 205 ? -17.313 -6.661 24.791 1.00 70.56 205 ALA A N 1
ATOM 1596 C CA . ALA A 1 205 ? -18.330 -6.790 25.834 1.00 70.56 205 ALA A CA 1
ATOM 1597 C C . ALA A 1 205 ? -19.135 -8.100 25.744 1.00 70.56 205 ALA A C 1
ATOM 1599 O O . ALA A 1 205 ? -19.661 -8.560 26.758 1.00 70.56 205 ALA A O 1
ATOM 1600 N N . TYR A 1 206 ? -19.239 -8.699 24.553 1.00 64.88 206 TYR A N 1
ATOM 1601 C CA . TYR A 1 206 ? -19.964 -9.949 24.328 1.00 64.88 206 TYR A CA 1
ATOM 1602 C C . TYR A 1 206 ? -19.140 -10.904 23.445 1.00 64.88 206 TYR A C 1
ATOM 1604 O O . TYR A 1 206 ? -19.335 -10.946 22.227 1.00 64.88 206 TYR A O 1
ATOM 1612 N N . PRO A 1 207 ? -18.179 -11.650 24.025 1.00 65.38 207 PRO A N 1
ATOM 1613 C CA . PRO A 1 207 ? -17.372 -12.587 23.257 1.00 65.38 207 PRO A CA 1
ATOM 1614 C C . PRO A 1 207 ? -18.263 -13.699 22.677 1.00 65.38 207 PRO A C 1
ATOM 1616 O O . PRO A 1 207 ? -19.197 -14.147 23.349 1.00 65.38 207 PRO A O 1
ATOM 1619 N N . PRO A 1 208 ? -18.003 -14.155 21.438 1.00 61.69 208 PRO A N 1
ATOM 1620 C CA . PRO A 1 208 ? -18.774 -15.234 20.837 1.00 61.69 208 PRO A CA 1
ATOM 1621 C C . PRO A 1 208 ? -18.697 -16.482 21.722 1.00 61.69 208 PRO A C 1
ATOM 1623 O O . PRO A 1 208 ? -17.612 -16.913 22.116 1.00 61.69 208 PRO A O 1
ATOM 1626 N N . ILE A 1 209 ? -19.863 -17.043 22.044 1.00 64.31 209 ILE A N 1
ATOM 1627 C CA . ILE A 1 209 ? -19.968 -18.297 22.791 1.00 64.31 209 ILE A CA 1
ATOM 1628 C C . ILE A 1 209 ? -19.324 -19.390 21.922 1.00 64.31 209 ILE A C 1
ATOM 1630 O O . ILE A 1 209 ? -19.689 -19.488 20.745 1.00 64.31 209 ILE A O 1
ATOM 1634 N N . PRO A 1 210 ? -18.372 -20.185 22.446 1.00 56.62 210 PRO A N 1
ATOM 1635 C CA . PRO A 1 210 ? -17.798 -21.290 21.693 1.00 56.62 210 PRO A CA 1
ATOM 1636 C C . PRO A 1 210 ? -18.918 -22.238 21.260 1.00 56.62 210 PRO A C 1
ATOM 1638 O O . PRO A 1 210 ? -19.724 -22.669 22.083 1.00 56.62 210 PRO A O 1
ATOM 1641 N N . LEU A 1 211 ? -18.991 -22.523 19.962 1.00 55.12 211 LEU A N 1
ATOM 1642 C CA . LEU A 1 211 ? -19.767 -23.651 19.465 1.00 55.12 211 LEU A CA 1
ATOM 1643 C C . LEU A 1 211 ? -18.884 -24.886 19.661 1.00 55.12 211 LEU A C 1
ATOM 1645 O O . LEU A 1 211 ? -17.925 -25.063 18.909 1.00 55.12 211 LEU A O 1
ATOM 1649 N N . ASP A 1 212 ? -19.168 -25.647 20.720 1.00 61.25 212 ASP A N 1
ATOM 1650 C CA . ASP A 1 212 ? -18.627 -26.996 20.938 1.00 61.25 212 ASP A CA 1
ATOM 1651 C C . ASP A 1 212 ? -19.108 -27.972 19.849 1.00 61.25 212 ASP A C 1
ATOM 1653 O O . ASP A 1 212 ? -20.302 -27.902 19.462 1.00 61.25 212 ASP A O 1
#

pLDDT: mean 74.85, std 15.25, range [41.0, 92.94]

Foldseek 3Di:
DPCPFCQVVVVVVVVVLCVVVVVVPPDCPVLVLLLVLLVQLCVLLPFPDPSVSSVLSSVSSVQSVVCVVCVVDPDDDDDPCHVLNSSLLSNLRSVPDDLVSLLSNVVSGDDDQEAEAEDEPPVVVVVVVVVVVVPDGPNVVVVDDPPVSVVSSVVSSVSSVVSCVVVVHHYQYAHPVDPVSVVVSVVVVVVSVVVVVVVVVVCVVDPDDDDD

Secondary structure (DSSP, 8-state):
---TTSHHHHHHHHHHHHHHHHTTTT-TTTTHHHHHHHHHHHHHS--SSHHHHHHHHHHHHHHHHHHHHHTT-SS----SS-HHHHHHHHHHHHS---HHHHHHHHTSSPPPSEEEEEE--HHHHHHHHHHHHTT--HHHHHHS--HHHHHHHHHHHHHHHHHHHHTT-EEEEEETT-HHHHHHHHHHHHHHHHHHHHHHHHHHHSPPPP--

Nearest PDB structures (foldseek):
  7owe-assembly2_A  TM=5.003E-01  e=9.426E-01  Candidatus Odinarchaeum yellowstonii
  8hj0-assembly1_R  TM=2.304E-01  e=3.296E+00  Homo sapiens

Solvent-accessible surface area (backbone atoms only — not comparable to full-atom values): 12299 Å² total; per-residue (Å²): 140,86,63,97,52,45,49,66,61,51,50,49,51,52,49,53,62,48,49,72,53,58,80,62,64,85,48,63,80,86,43,43,66,29,54,46,39,28,48,54,41,46,65,58,28,40,37,71,46,70,70,55,34,53,52,50,44,53,48,44,34,51,50,41,44,52,49,59,68,51,70,78,53,95,65,93,81,84,67,95,81,41,66,72,53,52,52,29,50,31,31,54,44,27,78,69,64,46,72,68,44,50,56,57,40,59,72,58,50,82,86,70,82,69,43,76,46,75,48,67,59,68,66,62,52,51,54,59,43,56,64,50,62,78,75,59,52,73,42,52,58,76,74,44,82,52,68,71,48,52,60,47,32,54,57,41,42,52,51,53,49,52,54,40,45,76,70,71,45,52,71,48,78,29,47,73,86,37,72,67,46,44,53,53,42,50,55,52,52,53,51,54,51,52,54,48,52,52,50,51,54,50,48,70,75,53,65,81,76,82,84,127

Radius of gyration: 20.02 Å; Cα contacts (8 Å, |Δi|>4): 168; chains: 1; bounding box: 57×48×44 Å

Mean predicted aligned error: 11.9 Å